Protein AF-A0A949SQG8-F1 (afdb_monomer)

Solvent-accessible surface area (backbone atoms only — not comparable to full-atom values): 12533 Å² total; per-residue (Å²): 134,88,80,90,86,83,88,82,89,82,91,89,87,71,69,73,70,57,54,58,61,52,53,58,49,59,56,51,57,52,53,53,52,54,57,54,63,75,71,65,77,92,76,89,82,81,91,78,84,89,72,90,76,82,74,80,79,77,75,76,78,74,50,74,70,41,59,56,44,47,70,54,50,72,74,41,74,32,55,37,92,72,29,87,81,42,44,68,30,30,36,40,42,34,35,34,40,25,32,56,63,38,38,30,41,47,35,28,31,19,16,64,54,29,28,33,33,37,31,28,45,89,30,24,39,34,41,37,42,19,54,45,93,45,74,37,66,25,68,46,83,44,87,44,75,54,53,83,41,41,38,43,36,39,36,36,82,75,9,40,33,38,34,24,59,62,88,50,81,65,35,69,36,73,35,98,46,49,44,75,57,64,42,80,39,42,30,24,27,26,35,76,94,76,54,60,45,62,94,76,70,44,83,79,79,59,65,73,50,62,39,68,38,41,70,50,59,106

Radius of gyration: 24.8 Å; Cα contacts (8 Å, |Δi|>4): 441; chains: 1; bounding box: 80×65×61 Å

Secondary structure (DSSP, 8-state):
------------SSSHHHHHHHHHHHHHHHHHHHHHHTSS-----------------PPPPPPHHHHHHTT--TT-EE-TTTS---TT--EEEEEEEE---SSEEEEEEE-SSEEEEEEEETTEEEEEEEETTEEEEEEEE---SSS-EEEEEEE-TTSEEEEEETTSPPEEEE-SSS--S---SPEEESS--SS-SS-----S---SEEEEEEEEE-

pLDDT: mean 78.64, std 25.66, range [27.41, 98.81]

Structure (mmCIF, N/CA/C/O backbone):
data_AF-A0A949SQG8-F1
#
_entry.id   AF-A0A949SQG8-F1
#
loop_
_atom_site.group_PDB
_atom_site.id
_atom_site.type_symbol
_atom_site.label_atom_id
_atom_site.label_alt_id
_atom_site.label_comp_id
_atom_site.label_asym_id
_atom_site.label_entity_id
_atom_site.label_seq_id
_atom_site.pdbx_PDB_ins_code
_atom_site.Cartn_x
_atom_site.Cartn_y
_atom_site.Cartn_z
_atom_site.occupancy
_atom_site.B_iso_or_equiv
_atom_site.auth_seq_id
_atom_site.auth_comp_id
_atom_site.auth_asym_id
_atom_site.auth_atom_id
_atom_site.pdbx_PDB_model_num
ATOM 1 N N . MET A 1 1 ? -64.193 25.973 42.710 1.00 41.69 1 MET A N 1
ATOM 2 C CA . MET A 1 1 ? -63.256 24.866 42.419 1.00 41.69 1 MET A CA 1
ATOM 3 C C . MET A 1 1 ? -62.749 25.085 40.995 1.00 41.69 1 MET A C 1
ATOM 5 O O . MET A 1 1 ? -63.539 24.932 40.082 1.00 41.69 1 MET A O 1
ATOM 9 N N . ALA A 1 2 ? -61.627 25.784 40.778 1.00 34.41 2 ALA A N 1
ATOM 10 C CA . ALA A 1 2 ? -60.242 25.328 41.013 1.00 34.41 2 ALA A CA 1
ATOM 11 C C . ALA A 1 2 ? -59.893 24.202 40.006 1.00 34.41 2 ALA A C 1
ATOM 13 O O . ALA A 1 2 ? -60.603 23.210 39.996 1.00 34.41 2 ALA A O 1
ATOM 14 N N . HIS A 1 3 ? -58.898 24.254 39.115 1.00 32.03 3 HIS A N 1
ATOM 15 C CA . HIS A 1 3 ? -57.707 25.092 38.976 1.00 32.03 3 HIS A CA 1
ATOM 16 C C . HIS A 1 3 ? -57.257 25.168 37.501 1.00 32.03 3 HIS A C 1
ATOM 18 O O . HIS A 1 3 ? -57.379 24.206 36.748 1.00 32.03 3 HIS A O 1
ATOM 24 N N . LEU A 1 4 ? -56.671 26.316 37.155 1.00 37.12 4 LEU A N 1
ATOM 25 C CA . LEU A 1 4 ? -55.706 26.544 36.075 1.00 37.12 4 LEU A CA 1
ATOM 26 C C . LEU A 1 4 ? -54.545 25.528 36.127 1.00 37.12 4 LEU A C 1
ATOM 28 O O . LEU A 1 4 ? -53.996 25.313 37.205 1.00 37.12 4 LEU A O 1
ATOM 32 N N . PHE A 1 5 ? -54.077 25.046 34.971 1.00 34.78 5 PHE A N 1
ATOM 33 C CA . PHE A 1 5 ? -52.677 24.645 34.775 1.00 34.78 5 PHE A CA 1
ATOM 34 C C . PHE A 1 5 ? -52.149 25.184 33.440 1.00 34.78 5 PHE A C 1
ATOM 36 O O . PHE A 1 5 ? -52.867 25.277 32.447 1.00 34.78 5 PHE A O 1
ATOM 43 N N . HIS A 1 6 ? -50.888 25.601 33.476 1.00 27.41 6 HIS A N 1
ATOM 44 C CA . HIS A 1 6 ? -50.173 26.451 32.531 1.00 27.41 6 HIS A CA 1
ATOM 45 C C . HIS A 1 6 ? -48.830 25.765 32.174 1.00 27.41 6 HIS A C 1
ATOM 47 O O . HIS A 1 6 ? -48.221 25.187 33.073 1.00 27.41 6 HIS A O 1
ATOM 53 N N . LEU A 1 7 ? -48.374 25.932 30.911 1.00 31.42 7 LEU A N 1
ATOM 54 C CA . LEU A 1 7 ? -47.002 25.768 30.333 1.00 31.42 7 LEU A CA 1
ATOM 55 C C . LEU A 1 7 ? -46.472 24.360 29.949 1.00 31.42 7 LEU A C 1
ATOM 57 O O . LEU A 1 7 ? -46.936 23.373 30.509 1.00 31.42 7 LEU A O 1
ATOM 61 N N . PRO A 1 8 ? -45.387 24.249 29.126 1.00 41.94 8 PRO A N 1
ATOM 62 C CA . PRO A 1 8 ? -44.957 25.074 27.971 1.00 41.94 8 PRO A CA 1
ATOM 63 C C . PRO A 1 8 ? -44.443 24.280 26.726 1.00 41.94 8 PRO A C 1
ATOM 65 O O . PRO A 1 8 ? -44.018 23.138 26.820 1.00 41.94 8 PRO A O 1
ATOM 68 N N . GLY A 1 9 ? -44.417 24.969 25.573 1.00 30.36 9 GLY A N 1
ATOM 69 C CA . GLY A 1 9 ? -43.372 25.021 24.523 1.00 30.36 9 GLY A CA 1
ATOM 70 C C . GLY A 1 9 ? -42.564 23.793 24.051 1.00 30.36 9 GLY A C 1
ATOM 71 O O . GLY A 1 9 ? -41.870 23.141 24.817 1.00 30.36 9 GLY A O 1
ATOM 72 N N . SER A 1 10 ? -42.430 23.654 22.724 1.00 36.28 10 SER A N 1
ATOM 73 C CA . SER A 1 10 ? -41.097 23.625 22.084 1.00 36.28 10 SER A CA 1
ATOM 74 C C . SER A 1 10 ? -41.156 23.862 20.566 1.00 36.28 10 SER A C 1
ATOM 76 O O . SER A 1 10 ? -41.758 23.117 19.799 1.00 36.28 10 SER A O 1
ATOM 78 N N . CYS A 1 11 ? -40.487 24.943 20.154 1.00 37.97 11 CYS A N 1
ATOM 79 C CA . CYS A 1 11 ? -39.965 25.192 18.813 1.00 37.97 11 CYS A CA 1
ATOM 80 C C . CYS A 1 11 ? -38.985 24.089 18.408 1.00 37.97 11 CYS A C 1
ATOM 82 O O . CYS A 1 11 ? -38.048 23.884 19.162 1.00 37.97 11 CYS A O 1
ATOM 84 N N . PHE A 1 12 ? -39.078 23.510 17.208 1.00 35.47 12 PHE A N 1
ATOM 85 C CA . PHE A 1 12 ? -37.909 22.976 16.482 1.00 35.47 12 PHE A CA 1
ATOM 86 C C . PHE A 1 12 ? -38.269 22.741 15.003 1.00 35.47 12 PHE A C 1
ATOM 88 O O . PHE A 1 12 ? -38.523 21.619 14.585 1.00 35.47 12 PHE A O 1
ATOM 95 N N . ALA A 1 13 ? -38.324 23.800 14.187 1.00 39.12 13 ALA A N 1
ATOM 96 C CA . ALA A 1 13 ? -38.477 23.628 12.731 1.00 39.12 13 ALA A CA 1
ATOM 97 C C . ALA A 1 13 ? -37.781 24.682 11.849 1.00 39.12 13 ALA A C 1
ATOM 99 O O . ALA A 1 13 ? -37.944 24.657 10.635 1.00 39.12 13 ALA A O 1
ATOM 100 N N . THR A 1 14 ? -36.970 25.595 12.396 1.00 36.22 14 THR A N 1
ATOM 101 C CA . THR A 1 14 ? -36.401 26.703 11.592 1.00 36.22 14 THR A CA 1
ATOM 102 C C . THR A 1 14 ? -34.880 26.859 11.641 1.00 36.22 14 THR A C 1
ATOM 104 O O . THR A 1 14 ? -34.351 27.747 10.974 1.00 36.22 14 THR A O 1
ATOM 107 N N . SER A 1 15 ? -34.135 25.985 12.332 1.00 40.69 15 SER A N 1
ATOM 108 C CA . SER A 1 15 ? -32.669 26.140 12.434 1.00 40.69 15 SER A CA 1
ATOM 109 C C . SER A 1 15 ? -31.876 25.515 11.270 1.00 40.69 15 SER A C 1
ATOM 111 O O . SER A 1 15 ? -30.833 26.038 10.884 1.00 40.69 15 SER A O 1
ATOM 113 N N . MET A 1 16 ? -32.368 24.450 10.623 1.00 36.62 16 MET A N 1
ATOM 114 C CA . MET A 1 16 ? -31.551 23.734 9.623 1.00 36.62 16 MET A CA 1
ATOM 115 C C . MET A 1 16 ? -31.511 24.378 8.227 1.00 36.62 16 MET A C 1
ATOM 117 O O . MET A 1 16 ? -30.515 24.214 7.530 1.00 36.62 16 MET A O 1
ATOM 121 N N . CYS A 1 17 ? -32.506 25.179 7.821 1.00 32.91 17 CYS A N 1
ATOM 122 C CA . CYS A 1 17 ? -32.462 25.845 6.506 1.00 32.91 17 CYS A CA 1
ATOM 123 C C . CYS A 1 17 ? -31.553 27.089 6.463 1.00 32.91 17 CYS A C 1
ATOM 125 O O . CYS A 1 17 ? -31.043 27.431 5.399 1.00 32.91 17 CYS A O 1
ATOM 127 N N . LYS A 1 18 ? -31.284 27.756 7.597 1.00 38.34 18 LYS A N 1
ATOM 128 C CA . LYS A 1 18 ? -30.372 28.918 7.620 1.00 38.34 18 LYS A CA 1
ATOM 129 C C . LYS A 1 18 ? -28.890 28.527 7.595 1.00 38.34 18 LYS A C 1
ATOM 131 O O . LYS A 1 18 ? -28.086 29.286 7.062 1.00 38.34 18 LYS A O 1
ATOM 136 N N . ALA A 1 19 ? -28.526 27.353 8.116 1.00 34.16 19 ALA A N 1
ATOM 137 C CA . ALA A 1 19 ? -27.132 26.905 8.161 1.00 34.16 19 ALA A CA 1
ATOM 138 C C . ALA A 1 19 ? -26.583 26.514 6.777 1.00 34.16 19 ALA A C 1
ATOM 140 O O . ALA A 1 19 ? -25.438 26.835 6.463 1.00 34.16 19 ALA A O 1
ATOM 141 N N . VAL A 1 20 ? -27.406 25.893 5.924 1.00 37.62 20 VAL A N 1
ATOM 142 C CA . VAL A 1 20 ? -26.989 25.505 4.563 1.00 37.62 20 VAL A CA 1
ATOM 143 C C . VAL A 1 20 ? -26.773 26.747 3.688 1.00 37.62 20 VAL A C 1
ATOM 145 O O . VAL A 1 20 ? -25.730 26.875 3.053 1.00 37.62 20 VAL A O 1
ATOM 148 N N . ALA A 1 21 ? -27.672 27.736 3.763 1.00 37.75 21 ALA A N 1
ATOM 149 C CA . ALA A 1 21 ? -27.543 28.981 2.999 1.00 37.75 21 ALA A CA 1
ATOM 150 C C . ALA A 1 21 ? -26.383 29.889 3.472 1.00 37.75 21 ALA A C 1
ATOM 152 O O . ALA A 1 21 ? -25.824 30.644 2.676 1.00 37.75 21 ALA A O 1
ATOM 153 N N . ALA A 1 22 ? -25.999 29.828 4.753 1.00 36.53 22 ALA A N 1
ATOM 154 C CA . ALA A 1 22 ? -24.845 30.568 5.276 1.00 36.53 22 ALA A CA 1
ATOM 155 C C . ALA A 1 22 ? -23.501 29.914 4.899 1.00 36.53 22 ALA A C 1
ATOM 157 O O . ALA A 1 22 ? -22.500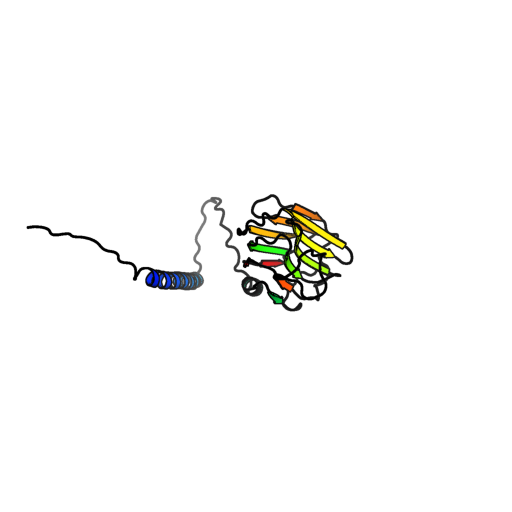 30.612 4.731 1.00 3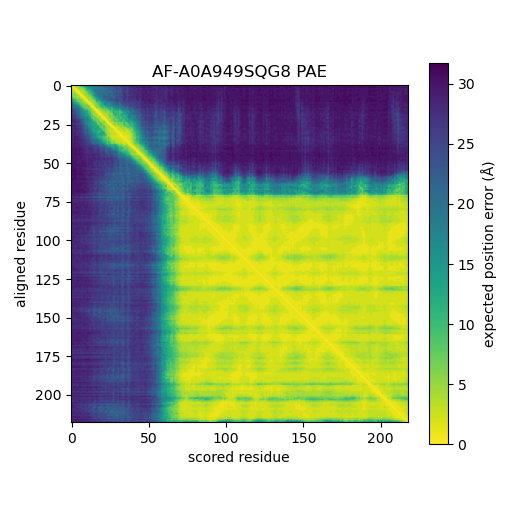6.53 22 ALA A O 1
ATOM 158 N N . CYS A 1 23 ? -23.478 28.588 4.732 1.00 32.28 23 CYS A N 1
ATOM 159 C CA . CYS A 1 23 ? -22.286 27.854 4.315 1.00 32.28 23 CYS A CA 1
ATOM 160 C C . CYS A 1 23 ? -21.939 28.126 2.840 1.00 32.28 23 CYS A C 1
ATOM 162 O O . CYS A 1 23 ? -20.770 28.321 2.516 1.00 32.28 23 CYS A O 1
ATOM 164 N N . GLU A 1 24 ? -22.948 28.255 1.975 1.00 39.72 24 GLU A N 1
ATOM 165 C CA . GLU A 1 24 ? -22.749 28.504 0.540 1.00 39.72 24 GLU A CA 1
ATOM 166 C C . GLU A 1 24 ? -22.284 29.944 0.237 1.00 39.72 24 GLU A C 1
ATOM 168 O O . GLU A 1 24 ? -21.444 30.158 -0.636 1.00 39.72 24 GLU A O 1
ATOM 173 N N . LYS A 1 25 ? -22.730 30.942 1.020 1.00 38.53 25 LYS A N 1
ATOM 174 C CA . LYS A 1 25 ? -22.255 32.336 0.885 1.00 38.53 25 LYS A CA 1
ATOM 175 C C . LYS A 1 25 ? -20.810 32.535 1.363 1.00 38.53 25 LYS A C 1
ATOM 177 O O . LYS A 1 25 ? -20.047 33.245 0.719 1.00 38.53 25 LYS A O 1
ATOM 182 N N . SER A 1 26 ? -20.413 31.841 2.432 1.00 38.41 26 SER A N 1
ATOM 183 C CA . SER A 1 26 ? -19.043 31.868 2.978 1.00 38.41 26 SER A CA 1
ATOM 184 C C . SER A 1 26 ? -17.987 31.352 1.992 1.00 38.41 26 SER A C 1
ATOM 186 O O . SER A 1 26 ? -16.841 31.802 2.011 1.00 38.41 26 SER A O 1
ATOM 188 N N . GLU A 1 27 ? -18.354 30.416 1.115 1.00 49.38 27 GLU A N 1
ATOM 189 C CA . GLU A 1 27 ? -17.452 29.893 0.085 1.00 49.38 27 GLU A CA 1
ATOM 190 C C . GLU A 1 27 ? -17.294 30.873 -1.088 1.00 49.38 27 GLU A C 1
ATOM 192 O O . GLU A 1 27 ? -16.189 31.030 -1.605 1.00 49.38 27 GLU A O 1
ATOM 197 N N . MET A 1 28 ? -18.352 31.599 -1.465 1.00 40.12 28 MET A N 1
ATOM 198 C CA . MET A 1 28 ? -18.323 32.515 -2.612 1.00 40.12 28 MET A CA 1
ATOM 199 C C . MET A 1 28 ? -17.633 33.854 -2.294 1.00 40.12 28 MET A C 1
ATOM 201 O O . MET A 1 28 ? -16.859 34.344 -3.119 1.00 40.12 28 MET A O 1
ATOM 205 N N . ASP A 1 29 ? -17.774 34.367 -1.065 1.00 45.53 29 ASP A N 1
ATOM 206 C CA . ASP A 1 29 ? -17.059 35.569 -0.599 1.00 45.53 29 ASP A CA 1
ATOM 207 C C . ASP A 1 29 ? -15.529 35.363 -0.574 1.00 45.53 29 ASP A C 1
ATOM 209 O O . ASP A 1 29 ? -14.755 36.290 -0.822 1.00 45.53 29 ASP A O 1
ATOM 213 N N . LYS A 1 30 ? -15.058 34.127 -0.338 1.00 49.31 30 LYS A N 1
ATOM 214 C CA . LYS A 1 30 ? -13.621 33.788 -0.379 1.00 49.31 30 LYS A CA 1
ATOM 215 C C . LYS A 1 30 ? -13.070 33.757 -1.803 1.00 49.31 30 LYS A C 1
ATOM 217 O O . LYS A 1 30 ? -11.914 34.123 -2.014 1.00 49.31 30 LYS A O 1
ATOM 222 N N . VAL A 1 31 ? -13.879 33.331 -2.774 1.00 47.53 31 VAL A N 1
ATOM 223 C CA . VAL A 1 31 ? -13.486 33.306 -4.190 1.00 47.53 31 VAL A CA 1
ATOM 224 C C . VAL A 1 31 ? -13.442 34.727 -4.755 1.00 47.53 31 VAL A C 1
ATOM 226 O O . VAL A 1 31 ? -12.499 35.062 -5.472 1.00 47.53 31 VAL A O 1
ATOM 229 N N . GLU A 1 32 ? -14.385 35.595 -4.376 1.00 45.06 32 GLU A N 1
ATOM 230 C CA . GLU A 1 32 ? -14.387 37.002 -4.796 1.00 45.06 32 GLU A CA 1
ATOM 231 C C . GLU A 1 32 ? -13.255 37.808 -4.128 1.00 45.06 32 GLU A C 1
ATOM 233 O O . GLU A 1 32 ? -12.583 38.604 -4.790 1.00 45.06 32 GLU A O 1
ATOM 238 N N . ALA A 1 33 ? -12.945 37.531 -2.853 1.00 44.94 33 ALA A N 1
ATOM 239 C CA . ALA A 1 33 ? -11.784 38.102 -2.164 1.00 44.94 33 ALA A CA 1
ATOM 240 C C . ALA A 1 33 ? -10.450 37.686 -2.814 1.00 44.94 33 ALA A C 1
ATOM 242 O O . ALA A 1 33 ? -9.543 38.509 -2.948 1.00 44.94 33 ALA A O 1
ATOM 243 N N . PHE A 1 34 ? -10.342 36.437 -3.279 1.00 42.50 34 PHE A N 1
ATOM 244 C CA . PHE A 1 34 ? -9.172 35.954 -4.018 1.00 42.50 34 PHE A CA 1
ATOM 245 C C . PHE A 1 34 ? -9.052 36.613 -5.402 1.00 42.50 34 PHE A C 1
ATOM 247 O O . PHE A 1 34 ? -7.952 36.975 -5.818 1.00 42.50 34 PHE A O 1
ATOM 254 N N . HIS A 1 35 ? -10.174 36.846 -6.091 1.00 44.91 35 HIS A N 1
ATOM 255 C CA . HIS A 1 35 ? -10.185 37.541 -7.383 1.00 44.91 35 HIS A CA 1
ATOM 256 C C . HIS A 1 35 ? -9.810 39.027 -7.251 1.00 44.91 35 HIS A C 1
ATOM 258 O O . HIS A 1 35 ? -9.058 39.546 -8.075 1.00 44.91 35 HIS A O 1
ATOM 264 N N . ARG A 1 36 ? -10.263 39.710 -6.186 1.00 48.75 36 ARG A N 1
ATOM 265 C CA . ARG A 1 36 ? -9.874 41.103 -5.893 1.00 48.75 36 ARG A CA 1
ATOM 266 C C . ARG A 1 36 ? -8.404 41.248 -5.502 1.00 48.75 36 ARG A C 1
ATOM 268 O O . ARG A 1 36 ? -7.777 42.228 -5.892 1.00 48.75 36 ARG A O 1
ATOM 275 N N . ALA A 1 37 ? -7.840 40.279 -4.781 1.00 46.59 37 ALA A N 1
ATOM 276 C CA . ALA A 1 37 ? -6.434 40.311 -4.373 1.00 46.59 37 ALA A CA 1
ATOM 277 C C . ALA A 1 37 ? -5.449 40.182 -5.554 1.00 46.59 37 ALA A C 1
ATOM 279 O O . ALA A 1 37 ? -4.316 40.641 -5.450 1.00 46.59 37 ALA A O 1
ATOM 280 N N . MET A 1 38 ? -5.876 39.609 -6.686 1.00 46.91 38 MET A N 1
ATOM 281 C CA . MET A 1 38 ? -5.039 39.438 -7.883 1.00 46.91 38 MET A CA 1
ATOM 282 C C . MET A 1 38 ? -4.971 40.678 -8.793 1.00 46.91 38 MET A C 1
ATOM 284 O O . MET A 1 38 ? -4.154 40.707 -9.710 1.00 46.91 38 MET A O 1
ATOM 288 N N . LEU A 1 39 ? -5.802 41.701 -8.554 1.00 47.81 39 LEU A N 1
ATOM 289 C CA . LEU A 1 39 ? -5.876 42.914 -9.386 1.00 47.81 39 LEU A CA 1
ATOM 290 C C . LEU A 1 39 ? -5.322 44.176 -8.693 1.00 47.81 39 LEU A C 1
ATOM 292 O O . LEU A 1 39 ? -5.290 45.247 -9.298 1.00 47.81 39 LEU A O 1
ATOM 296 N N . GLY A 1 40 ? -4.866 44.072 -7.441 1.00 35.88 40 GLY A N 1
ATOM 297 C CA . GLY A 1 40 ? -4.260 45.178 -6.695 1.00 35.88 40 GLY A CA 1
ATOM 298 C C . GLY A 1 40 ? -2.768 45.306 -6.992 1.00 35.88 40 GLY A C 1
ATOM 299 O O . GLY A 1 40 ? -1.970 44.503 -6.519 1.00 35.88 40 GLY A O 1
ATOM 300 N N . GLY A 1 41 ? -2.411 46.306 -7.797 1.00 35.50 41 GLY A N 1
ATOM 301 C CA . GLY A 1 41 ? -1.057 46.562 -8.274 1.00 35.50 41 GLY A CA 1
ATOM 302 C C . GLY A 1 41 ? 0.003 46.749 -7.186 1.00 35.50 41 GLY A C 1
ATOM 303 O O . GLY A 1 41 ? -0.246 47.238 -6.085 1.00 35.50 41 GLY A O 1
ATOM 304 N N . CYS A 1 42 ? 1.223 46.370 -7.559 1.00 39.50 42 CYS A N 1
ATOM 305 C CA . CYS A 1 42 ? 2.450 46.599 -6.818 1.00 39.50 42 CYS A CA 1
ATOM 306 C C . CYS A 1 42 ? 2.662 48.089 -6.516 1.00 39.50 42 CYS A C 1
ATOM 308 O O . CYS A 1 42 ? 2.760 48.906 -7.430 1.00 39.50 42 CYS A O 1
ATOM 310 N N . SER A 1 43 ? 2.884 48.416 -5.248 1.00 32.78 43 SER A N 1
ATOM 311 C CA . SER A 1 43 ? 3.613 49.621 -4.856 1.00 32.78 43 SER A CA 1
ATOM 312 C C . SER A 1 43 ? 4.459 49.315 -3.621 1.00 32.78 43 SER A C 1
ATOM 314 O O . SER A 1 43 ? 3.933 49.143 -2.522 1.00 32.78 43 SER A O 1
ATOM 316 N N . SER A 1 44 ? 5.775 49.214 -3.820 1.00 40.47 44 SER A N 1
ATOM 317 C CA . SER A 1 44 ? 6.778 49.192 -2.747 1.00 40.47 44 SER A CA 1
ATOM 318 C C . SER A 1 44 ? 6.757 50.514 -1.967 1.00 40.47 44 SER A C 1
ATOM 320 O O . SER A 1 44 ? 6.503 51.560 -2.567 1.00 40.47 44 SER A O 1
ATOM 322 N N . PRO A 1 45 ? 7.111 50.507 -0.668 1.00 39.38 45 PRO A N 1
ATOM 323 C CA . PRO A 1 45 ? 8.413 51.093 -0.331 1.00 39.38 45 PRO A CA 1
ATOM 324 C C . PRO A 1 45 ? 9.186 50.421 0.828 1.00 39.38 45 PRO A C 1
ATOM 326 O O . PRO A 1 45 ? 8.632 49.773 1.707 1.00 39.38 45 PRO A O 1
ATOM 329 N N . ALA A 1 46 ? 10.505 50.639 0.764 1.00 34.19 46 ALA A N 1
ATOM 330 C CA . ALA A 1 46 ? 11.511 50.834 1.817 1.00 34.19 46 ALA A CA 1
ATOM 331 C C . ALA A 1 46 ? 11.527 49.986 3.115 1.00 34.19 46 ALA A C 1
ATOM 333 O O . ALA A 1 46 ? 10.734 50.163 4.029 1.00 34.19 46 ALA A O 1
ATOM 334 N N . SER A 1 47 ? 12.609 49.200 3.218 1.00 44.84 47 SER A N 1
ATOM 335 C CA . SER A 1 47 ? 13.577 49.129 4.332 1.00 44.84 47 SER A CA 1
AT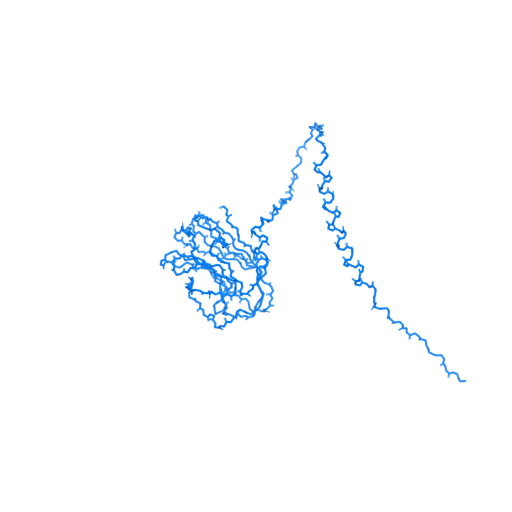OM 336 C C . SER A 1 47 ? 13.057 49.220 5.778 1.00 44.84 47 SER A C 1
ATOM 338 O O . SER A 1 47 ? 12.900 50.307 6.328 1.00 44.84 47 SER A O 1
ATOM 340 N N . GLY A 1 48 ? 12.960 48.064 6.445 1.00 34.78 48 GLY A N 1
ATOM 341 C CA . GLY A 1 48 ? 12.791 47.951 7.896 1.00 34.78 48 GLY A CA 1
ATOM 342 C C . GLY A 1 48 ? 13.087 46.535 8.409 1.00 34.78 48 GLY A C 1
ATOM 343 O O . GLY A 1 48 ? 12.620 45.552 7.848 1.00 34.78 48 GLY A O 1
ATOM 344 N N . THR A 1 49 ? 13.911 46.469 9.451 1.00 40.94 49 THR A N 1
ATOM 345 C CA . THR A 1 49 ? 14.483 45.342 10.212 1.00 40.94 49 THR A CA 1
ATOM 346 C C . THR A 1 49 ? 13.742 43.988 10.194 1.00 40.94 49 THR A C 1
ATOM 348 O O . THR A 1 49 ? 12.574 43.870 10.552 1.00 40.94 49 THR A O 1
ATOM 351 N N . ILE A 1 50 ? 14.494 42.930 9.861 1.00 37.59 50 ILE A N 1
ATOM 352 C CA . ILE A 1 50 ? 14.079 41.520 9.763 1.00 37.59 50 ILE A CA 1
ATOM 353 C C . ILE A 1 50 ? 13.694 40.883 11.114 1.00 37.59 50 ILE A C 1
ATOM 355 O O . ILE A 1 50 ? 14.523 40.315 11.821 1.00 37.59 50 ILE A O 1
ATOM 359 N N . GLY A 1 51 ? 12.399 40.889 11.433 1.00 40.06 51 GLY A N 1
ATOM 360 C CA . GLY A 1 51 ? 11.784 39.918 12.342 1.00 40.06 51 GLY A CA 1
ATOM 361 C C . GLY A 1 51 ? 11.471 38.614 11.598 1.00 40.06 51 GLY A C 1
ATOM 362 O O . GLY A 1 51 ? 10.829 38.624 10.549 1.00 40.06 51 GLY A O 1
ATOM 363 N N . ARG A 1 52 ? 11.935 37.472 12.116 1.00 48.31 52 ARG A N 1
ATOM 364 C CA . ARG A 1 52 ? 11.727 36.136 11.530 1.00 48.31 52 ARG A CA 1
ATOM 365 C C . ARG A 1 52 ? 10.266 35.689 11.695 1.00 48.31 52 ARG A C 1
ATOM 367 O O . ARG A 1 52 ? 9.951 34.920 12.598 1.00 48.31 52 ARG A O 1
ATOM 374 N N . MET A 1 53 ? 9.378 36.138 10.809 1.00 38.16 53 MET A N 1
ATOM 375 C CA . MET A 1 53 ? 8.025 35.590 10.683 1.00 38.16 53 MET A CA 1
ATOM 376 C C . MET A 1 53 ? 8.109 34.224 9.984 1.00 38.16 53 MET A C 1
ATOM 378 O O . MET A 1 53 ? 8.495 34.129 8.818 1.00 38.16 53 MET A O 1
ATOM 382 N N . THR A 1 54 ? 7.771 33.140 10.684 1.00 48.19 54 THR A N 1
ATOM 383 C CA . THR A 1 54 ? 7.579 31.837 10.035 1.00 48.19 54 THR A CA 1
ATOM 384 C C . THR A 1 54 ? 6.245 31.861 9.300 1.00 48.19 54 THR A C 1
ATOM 386 O O . THR A 1 54 ? 5.178 31.787 9.900 1.00 48.19 54 THR A O 1
ATOM 389 N N . VAL A 1 55 ? 6.302 32.011 7.978 1.00 44.53 55 VAL A N 1
ATOM 390 C CA . VAL A 1 55 ? 5.112 31.956 7.125 1.00 44.53 55 VAL A CA 1
ATOM 391 C C . VAL A 1 55 ? 4.541 30.531 7.194 1.00 44.53 55 VAL A C 1
ATOM 393 O O . VAL A 1 55 ? 5.272 29.581 6.878 1.00 44.53 55 VAL A O 1
ATOM 396 N N . PRO A 1 56 ? 3.272 30.321 7.592 1.00 41.69 56 PRO A N 1
ATOM 397 C CA . PRO A 1 56 ? 2.647 29.015 7.457 1.00 41.69 56 PRO A CA 1
ATOM 398 C C . PRO A 1 56 ? 2.592 28.684 5.964 1.00 41.69 56 PRO A C 1
ATOM 400 O O . PRO A 1 56 ? 2.009 29.417 5.166 1.00 41.69 56 PRO A O 1
ATOM 403 N N . ARG A 1 57 ? 3.258 27.596 5.562 1.00 43.47 57 ARG A N 1
ATOM 404 C CA . ARG A 1 57 ? 3.238 27.133 4.171 1.00 43.47 57 ARG A CA 1
ATOM 405 C C . ARG A 1 57 ? 1.802 26.769 3.800 1.00 43.47 57 ARG A C 1
ATOM 407 O O . ARG A 1 57 ? 1.330 25.699 4.183 1.00 43.47 57 ARG A O 1
ATOM 414 N N . CYS A 1 58 ? 1.135 27.631 3.031 1.00 32.56 58 CYS A N 1
ATOM 415 C CA . CYS A 1 58 ? -0.054 27.241 2.284 1.00 32.56 58 CYS A CA 1
ATOM 416 C C . CYS A 1 58 ? 0.322 26.036 1.419 1.00 32.56 58 CYS A C 1
ATOM 418 O O . CYS A 1 58 ? 1.233 26.108 0.590 1.00 32.56 58 CYS A O 1
ATOM 420 N N . ARG A 1 59 ? -0.335 24.898 1.659 1.00 48.31 59 ARG A N 1
ATOM 421 C CA . ARG A 1 59 ? -0.170 23.723 0.807 1.00 48.31 59 ARG A CA 1
ATOM 422 C C . ARG A 1 59 ? -0.731 24.091 -0.576 1.00 48.31 59 ARG A C 1
ATOM 424 O O . ARG A 1 59 ? -1.852 24.598 -0.623 1.00 48.31 59 ARG A O 1
ATOM 431 N N . PRO A 1 60 ? 0.010 23.864 -1.676 1.00 45.50 60 PRO A N 1
ATOM 432 C CA . PRO A 1 60 ? -0.537 24.079 -3.008 1.00 45.50 60 PRO A CA 1
ATOM 433 C C . PRO A 1 60 ? -1.808 23.232 -3.188 1.00 45.50 60 PRO A C 1
ATOM 435 O O . PRO A 1 60 ? -1.877 22.125 -2.636 1.00 45.50 60 PRO A O 1
ATOM 438 N N . PRO A 1 61 ? -2.821 23.744 -3.907 1.00 48.12 61 PRO A N 1
ATOM 439 C CA . PRO A 1 61 ? -4.056 23.009 -4.136 1.00 48.12 61 PRO A CA 1
ATOM 440 C C . PRO A 1 61 ? -3.747 21.669 -4.822 1.00 48.12 61 PRO A C 1
ATOM 442 O O . PRO A 1 61 ? -2.839 21.610 -5.658 1.00 48.12 61 PRO A O 1
ATOM 445 N N . PRO A 1 62 ? -4.463 20.586 -4.466 1.00 53.59 62 PRO A N 1
ATOM 446 C CA . PRO A 1 62 ? -4.253 19.289 -5.091 1.00 53.59 62 PRO A CA 1
ATOM 447 C C . PRO A 1 62 ? -4.472 19.406 -6.599 1.00 53.59 62 PRO A C 1
ATOM 449 O O . PRO A 1 62 ? -5.419 20.044 -7.063 1.00 53.59 62 PRO A O 1
ATOM 452 N N . SER A 1 63 ? -3.593 18.781 -7.374 1.00 55.00 63 SER A N 1
ATOM 453 C CA . SER A 1 63 ? -3.735 18.710 -8.826 1.00 55.00 63 SER A CA 1
ATOM 454 C C . SER A 1 63 ? -5.065 18.043 -9.204 1.00 55.00 63 SER A C 1
ATOM 456 O O . SER A 1 63 ? -5.577 17.190 -8.480 1.00 55.00 63 SER A O 1
ATOM 458 N N . ILE A 1 64 ? -5.623 18.361 -10.378 1.00 53.12 64 ILE A N 1
ATOM 459 C CA . ILE A 1 64 ? -6.896 17.781 -10.862 1.00 53.12 64 ILE A CA 1
ATOM 460 C C . ILE A 1 64 ? -6.895 16.240 -10.820 1.00 53.12 64 ILE A C 1
ATOM 462 O O . ILE A 1 64 ? -7.917 15.613 -10.543 1.00 53.12 64 ILE A O 1
ATOM 466 N N . ARG A 1 65 ? -5.734 15.608 -11.042 1.00 58.12 65 ARG A N 1
ATOM 467 C CA . ARG A 1 65 ? -5.575 14.148 -10.951 1.00 58.12 65 ARG A CA 1
ATOM 468 C C . ARG A 1 65 ? -5.680 13.636 -9.513 1.00 58.12 65 ARG A C 1
ATOM 470 O O . ARG A 1 65 ? -6.283 12.589 -9.297 1.00 58.12 65 ARG A O 1
ATOM 477 N N . GLU A 1 66 ? -5.133 14.362 -8.543 1.00 60.19 66 GLU A N 1
ATOM 478 C CA . GLU A 1 66 ? -5.279 14.054 -7.115 1.00 60.19 66 GLU A CA 1
ATOM 479 C C . GLU A 1 66 ? -6.721 14.291 -6.649 1.00 60.19 66 GLU A C 1
ATOM 481 O O . GLU A 1 66 ? -7.290 13.436 -5.976 1.00 60.19 66 GLU A O 1
ATOM 486 N N . ALA A 1 67 ? -7.357 15.376 -7.101 1.00 51.22 67 ALA A N 1
ATOM 487 C CA . ALA A 1 67 ? -8.758 15.682 -6.807 1.00 51.22 67 ALA A CA 1
ATOM 488 C C . ALA A 1 67 ? -9.753 14.676 -7.424 1.00 51.22 67 ALA A C 1
ATOM 490 O O . ALA A 1 67 ? -10.849 14.475 -6.903 1.00 51.22 67 ALA A O 1
ATOM 491 N N . ARG A 1 68 ? -9.398 14.012 -8.533 1.00 60.22 68 ARG A N 1
ATOM 492 C CA . ARG A 1 68 ? -10.194 12.894 -9.072 1.00 60.22 68 ARG A CA 1
ATOM 493 C C . ARG A 1 68 ? -10.062 11.641 -8.205 1.00 60.22 68 ARG A C 1
ATOM 495 O O . ARG A 1 68 ? -11.030 10.905 -8.057 1.00 60.22 68 ARG A O 1
ATOM 502 N N . ARG A 1 69 ? -8.882 11.398 -7.625 1.00 64.56 69 ARG A N 1
ATOM 503 C CA . ARG A 1 69 ? -8.619 10.226 -6.770 1.00 64.56 69 ARG A CA 1
ATOM 504 C C . ARG A 1 69 ? -9.285 10.328 -5.404 1.00 64.56 69 ARG A C 1
ATOM 506 O O . ARG A 1 69 ? -9.668 9.305 -4.853 1.00 64.56 69 ARG A O 1
ATOM 513 N N . SER A 1 70 ? -9.506 11.539 -4.897 1.00 62.41 70 SER A N 1
ATOM 514 C CA . SER A 1 70 ? -10.248 11.742 -3.650 1.00 62.41 70 SER A CA 1
ATOM 515 C C . SER A 1 70 ? -11.741 11.392 -3.745 1.00 62.41 70 SER A C 1
ATOM 517 O O . SER A 1 70 ? -12.408 11.397 -2.716 1.00 62.41 70 SER A O 1
ATOM 519 N N . LYS A 1 71 ? -12.261 11.076 -4.942 1.00 77.00 71 LYS A N 1
ATOM 520 C CA . LYS A 1 71 ? -13.650 10.641 -5.185 1.00 77.00 71 LYS A CA 1
ATOM 521 C C . LYS A 1 71 ? -13.805 9.128 -5.415 1.00 77.00 71 LYS A C 1
ATOM 523 O O . LYS A 1 71 ? -14.871 8.708 -5.850 1.00 77.00 71 LYS A O 1
ATOM 528 N N . LEU A 1 72 ? -12.751 8.335 -5.210 1.00 86.19 72 LEU A N 1
ATOM 529 C CA . LEU A 1 72 ? -12.812 6.883 -5.398 1.00 86.19 72 LEU A CA 1
ATOM 530 C C . LEU A 1 72 ? -13.500 6.202 -4.212 1.00 86.19 72 LEU A C 1
ATOM 532 O O . LEU A 1 72 ? -13.243 6.558 -3.062 1.00 86.19 72 LEU A O 1
ATOM 536 N N . HIS A 1 73 ? -14.315 5.195 -4.507 1.00 89.25 73 HIS A N 1
ATOM 537 C CA . HIS A 1 73 ? -15.019 4.358 -3.541 1.00 89.25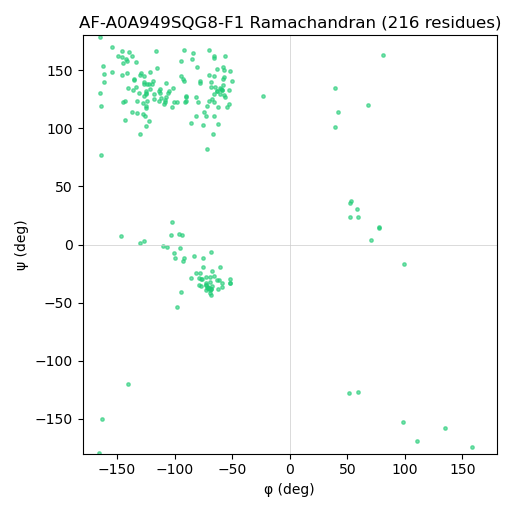 73 HIS A CA 1
ATOM 538 C C . HIS A 1 73 ? -14.525 2.907 -3.617 1.00 89.25 73 HIS A C 1
ATOM 540 O O . HIS A 1 73 ? -14.076 2.457 -4.676 1.00 89.25 73 HIS A O 1
ATOM 546 N N . PRO A 1 74 ? -14.583 2.137 -2.518 1.00 92.62 74 PRO A N 1
ATOM 547 C CA . PRO A 1 74 ? -14.276 0.713 -2.571 1.00 92.62 74 PRO A CA 1
ATOM 548 C C . PRO A 1 74 ? -15.087 -0.011 -3.656 1.00 92.62 74 PRO A C 1
ATOM 550 O O . PRO A 1 74 ? -16.296 0.170 -3.764 1.00 92.62 74 PRO A O 1
ATOM 553 N N . GLY A 1 75 ? -14.406 -0.829 -4.456 1.00 92.44 75 GLY A N 1
ATOM 554 C CA . GLY A 1 75 ? -14.934 -1.446 -5.675 1.00 92.44 75 GLY A CA 1
ATOM 555 C C . GLY A 1 75 ? -14.518 -0.730 -6.964 1.00 92.44 75 GLY A C 1
ATOM 556 O O . GLY A 1 75 ? -14.576 -1.341 -8.028 1.00 92.44 75 GLY A O 1
ATOM 557 N N . ASP A 1 76 ? -14.037 0.514 -6.888 1.00 94.44 76 ASP A N 1
ATOM 558 C CA . ASP A 1 76 ? -13.599 1.255 -8.070 1.00 94.44 76 ASP A CA 1
ATOM 559 C C . ASP A 1 76 ? -12.311 0.688 -8.676 1.00 94.44 76 ASP A C 1
ATOM 561 O O . ASP A 1 76 ? -11.382 0.258 -7.980 1.00 94.44 76 ASP A O 1
ATOM 565 N N . ILE A 1 77 ? -12.248 0.772 -10.006 1.00 95.38 77 ILE A N 1
ATOM 566 C CA . ILE A 1 77 ? -11.102 0.393 -10.828 1.00 95.38 77 ILE A CA 1
ATOM 567 C C . ILE A 1 77 ? -10.708 1.596 -11.683 1.00 95.38 77 ILE A C 1
ATOM 569 O O . ILE A 1 77 ? -11.535 2.213 -12.358 1.00 95.38 77 ILE A O 1
ATOM 573 N N . LEU A 1 78 ? -9.420 1.915 -11.696 1.00 94.94 78 LEU A N 1
ATOM 574 C CA . LEU A 1 78 ? -8.820 2.815 -12.668 1.00 94.94 78 LEU A CA 1
ATOM 575 C C . LEU A 1 78 ? -7.941 2.003 -13.610 1.00 94.94 78 LEU A C 1
ATOM 577 O O . LEU A 1 78 ? -6.965 1.397 -13.172 1.00 94.94 78 LEU A O 1
ATOM 581 N N . ALA A 1 79 ? -8.258 2.052 -14.904 1.00 95.00 79 ALA A N 1
ATOM 582 C CA . ALA A 1 79 ? -7.422 1.459 -15.941 1.00 95.00 79 ALA A CA 1
ATOM 583 C C . ALA A 1 79 ? -5.964 1.938 -15.824 1.00 95.00 79 ALA A C 1
ATOM 585 O O . ALA A 1 79 ? -5.708 3.070 -15.399 1.00 95.00 79 ALA A O 1
ATOM 586 N N . ALA A 1 80 ? -5.009 1.091 -16.213 1.00 92.88 80 ALA A N 1
ATOM 587 C CA . ALA A 1 80 ? -3.573 1.350 -16.052 1.00 92.88 80 ALA A CA 1
ATOM 588 C C . ALA A 1 80 ? -3.094 2.717 -16.600 1.00 92.88 80 ALA A C 1
ATOM 590 O O . ALA A 1 80 ? -2.214 3.351 -16.016 1.00 92.88 80 ALA A O 1
ATOM 591 N N . ASP A 1 81 ? -3.698 3.222 -17.679 1.00 91.94 81 ASP A N 1
ATOM 592 C CA . ASP A 1 81 ? -3.383 4.530 -18.274 1.00 91.94 81 ASP A CA 1
ATOM 593 C C . ASP A 1 81 ? -3.948 5.724 -17.474 1.00 91.94 81 ASP A C 1
ATOM 595 O O . ASP A 1 81 ? -3.483 6.858 -17.614 1.00 91.94 81 ASP A O 1
ATOM 599 N N . LYS A 1 82 ? -4.949 5.488 -16.617 1.00 93.56 82 LYS A N 1
ATOM 600 C CA . LYS A 1 82 ? -5.519 6.466 -15.672 1.00 93.56 82 LYS A CA 1
ATOM 601 C C . LYS A 1 82 ? -4.985 6.298 -14.248 1.00 93.56 82 LYS A C 1
ATOM 603 O O . LYS A 1 82 ? -5.203 7.178 -13.405 1.00 93.56 82 LYS A O 1
ATOM 608 N N . ALA A 1 83 ? -4.297 5.194 -13.974 1.00 94.44 83 ALA A N 1
ATOM 609 C CA . ALA A 1 83 ? -3.705 4.888 -12.683 1.00 94.44 83 ALA A CA 1
ATOM 610 C C . ALA A 1 83 ? -2.562 5.863 -12.316 1.00 94.44 83 ALA A C 1
ATOM 612 O O . ALA A 1 83 ? -2.035 6.588 -13.174 1.00 94.44 83 ALA A O 1
ATOM 613 N N . PRO A 1 84 ? -2.169 5.932 -11.028 1.00 93.88 84 PRO A N 1
ATOM 614 C CA . PRO A 1 84 ? -0.985 6.671 -10.602 1.00 93.88 84 PRO A CA 1
ATOM 615 C C . PRO A 1 84 ? 0.272 6.283 -11.379 1.00 93.88 84 PRO A C 1
ATOM 617 O O . PRO A 1 84 ? 0.701 5.134 -11.357 1.00 93.88 84 PRO A O 1
ATOM 620 N N . GLN A 1 85 ? 0.878 7.272 -12.036 1.00 94.75 85 GLN A N 1
ATOM 621 C CA . GLN A 1 85 ? 2.146 7.103 -12.734 1.00 94.75 85 GLN A CA 1
ATOM 622 C C . GLN A 1 85 ? 3.277 7.208 -11.712 1.00 94.75 85 GLN A C 1
ATOM 624 O O . GLN A 1 85 ? 3.487 8.268 -11.129 1.00 94.75 85 GLN A O 1
ATOM 629 N N . ILE A 1 86 ? 3.937 6.085 -11.449 1.00 95.19 86 ILE A N 1
ATOM 630 C CA . ILE A 1 86 ? 4.901 5.912 -10.349 1.00 95.19 86 ILE A CA 1
ATOM 631 C C . ILE A 1 86 ? 6.227 5.287 -10.808 1.00 95.19 86 ILE A C 1
ATOM 633 O O . ILE A 1 86 ? 7.119 5.049 -9.995 1.00 95.19 86 ILE A O 1
ATOM 637 N N . ALA A 1 87 ? 6.369 5.011 -12.106 1.00 95.44 87 ALA A N 1
ATOM 638 C CA . ALA A 1 87 ? 7.599 4.478 -12.676 1.00 95.44 87 ALA A CA 1
ATOM 639 C C . ALA A 1 87 ? 8.801 5.389 -12.384 1.00 95.44 87 ALA A C 1
ATOM 641 O O . ALA A 1 87 ? 8.765 6.585 -12.660 1.00 95.44 87 ALA A O 1
ATOM 642 N N . ASN A 1 88 ? 9.875 4.801 -11.855 1.00 95.56 88 ASN A N 1
ATOM 643 C CA . ASN A 1 88 ? 11.128 5.462 -11.484 1.00 95.56 88 ASN A CA 1
A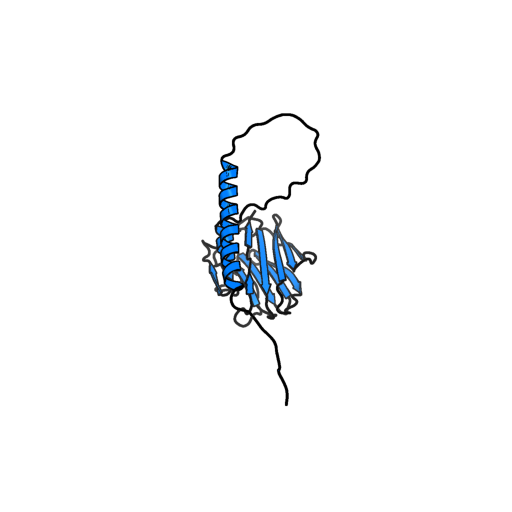TOM 644 C C . ASN A 1 88 ? 10.959 6.688 -10.575 1.00 95.56 88 ASN A C 1
ATOM 646 O O . ASN A 1 88 ? 11.848 7.538 -10.527 1.00 95.56 88 ASN A O 1
ATOM 650 N N . ALA A 1 89 ? 9.859 6.769 -9.822 1.00 96.12 89 ALA A N 1
ATOM 651 C CA . ALA A 1 89 ? 9.569 7.905 -8.963 1.00 96.12 89 ALA A CA 1
ATOM 652 C C . ALA A 1 89 ? 9.387 7.470 -7.502 1.00 96.12 89 ALA A C 1
ATOM 654 O O . ALA A 1 89 ? 8.729 6.461 -7.230 1.00 96.12 89 ALA A O 1
ATOM 655 N N . PRO A 1 90 ? 9.936 8.222 -6.531 1.00 97.31 90 PRO A N 1
ATOM 656 C CA . PRO A 1 90 ? 9.487 8.097 -5.158 1.00 97.31 90 PRO A CA 1
ATOM 657 C C . PRO A 1 90 ? 8.036 8.574 -5.057 1.00 97.31 90 PRO A C 1
ATOM 659 O O . PRO A 1 90 ? 7.642 9.544 -5.709 1.00 97.31 90 PRO A O 1
ATOM 662 N N . PHE A 1 91 ? 7.244 7.937 -4.204 1.00 97.62 91 PHE A N 1
ATOM 663 C CA . PHE A 1 91 ? 5.849 8.324 -4.035 1.00 97.62 91 PHE A CA 1
ATOM 664 C C . PHE A 1 91 ? 5.357 8.141 -2.603 1.00 97.62 91 PHE A C 1
ATOM 666 O O . PHE A 1 91 ? 5.965 7.457 -1.776 1.00 97.62 91 PHE A O 1
ATOM 673 N N . THR A 1 92 ? 4.254 8.816 -2.304 1.00 97.94 92 THR A N 1
ATOM 674 C CA . THR A 1 92 ? 3.531 8.737 -1.038 1.00 97.94 92 THR A CA 1
ATOM 675 C C . THR A 1 92 ? 2.084 8.375 -1.319 1.00 97.94 92 THR A C 1
ATOM 677 O O . THR A 1 92 ? 1.439 9.005 -2.153 1.00 97.94 92 THR A O 1
ATOM 680 N N . LEU A 1 93 ? 1.591 7.371 -0.603 1.00 98.00 93 LEU A N 1
ATOM 681 C CA . LEU A 1 93 ? 0.190 6.997 -0.500 1.00 98.00 93 LEU A CA 1
ATOM 682 C C . LEU A 1 93 ? -0.317 7.439 0.877 1.00 98.00 93 LEU A C 1
ATOM 684 O O . LEU A 1 93 ? 0.290 7.120 1.899 1.00 98.00 93 LEU A O 1
ATOM 688 N N . SER A 1 94 ? -1.448 8.133 0.919 1.00 97.69 94 SER A N 1
ATOM 689 C CA . SER A 1 94 ? -2.158 8.419 2.166 1.00 97.69 94 SER A CA 1
ATOM 690 C C . SER A 1 94 ? -3.651 8.186 2.014 1.00 97.69 94 SER A C 1
ATOM 692 O O . SER A 1 94 ? -4.214 8.528 0.974 1.00 97.69 94 SER A O 1
ATOM 694 N N . CYS A 1 95 ? -4.289 7.659 3.053 1.00 97.94 95 CYS A N 1
ATOM 695 C CA . CYS A 1 95 ? -5.739 7.499 3.128 1.00 97.94 95 CYS A CA 1
ATOM 696 C C . CYS A 1 95 ? -6.208 7.481 4.589 1.00 97.94 95 CYS A C 1
ATOM 698 O O . CYS A 1 95 ? -5.397 7.423 5.516 1.00 97.94 95 CYS A O 1
ATOM 700 N N . GLU A 1 96 ? -7.518 7.552 4.775 1.00 98.06 96 GLU A N 1
ATOM 701 C CA . GLU A 1 96 ? -8.206 7.318 6.041 1.00 98.06 96 GLU A CA 1
ATOM 702 C C . GLU A 1 96 ? -9.010 6.020 5.904 1.00 98.06 96 GLU A C 1
ATOM 704 O O . GLU A 1 96 ? -9.755 5.862 4.935 1.00 98.06 96 GLU A O 1
ATOM 709 N N . LEU A 1 97 ? -8.809 5.075 6.822 1.00 98.56 97 LEU A N 1
ATOM 710 C CA . LEU A 1 97 ? -9.406 3.742 6.797 1.00 98.56 97 LEU A CA 1
ATOM 711 C C . LEU A 1 97 ? -10.299 3.538 8.019 1.00 98.56 97 LEU A C 1
ATOM 713 O O . LEU A 1 97 ? -9.841 3.693 9.149 1.00 98.56 97 LEU A O 1
ATOM 717 N N . THR A 1 98 ? -11.528 3.088 7.784 1.00 98.44 98 THR A N 1
ATOM 718 C CA . THR A 1 98 ? -12.460 2.651 8.830 1.00 98.44 98 THR A CA 1
ATOM 719 C C . THR A 1 98 ? -12.971 1.262 8.484 1.00 98.44 98 THR A C 1
ATOM 721 O O . THR A 1 98 ? -13.690 1.111 7.497 1.00 98.44 98 THR A O 1
ATOM 724 N N . THR A 1 99 ? -12.597 0.246 9.261 1.00 98.38 99 THR A N 1
ATOM 725 C CA . THR A 1 99 ? -13.114 -1.123 9.120 1.00 98.38 99 THR A CA 1
ATOM 726 C C . THR A 1 99 ? -12.852 -1.945 10.386 1.00 98.38 99 THR A C 1
ATOM 728 O O . THR A 1 99 ? -11.889 -1.698 11.111 1.00 98.38 99 THR A O 1
ATOM 731 N N . ALA A 1 100 ? -13.685 -2.958 10.630 1.00 98.12 100 ALA A N 1
ATOM 732 C CA . ALA A 1 100 ? -13.430 -4.012 11.616 1.00 98.12 100 ALA A CA 1
ATOM 733 C C . ALA A 1 100 ? -12.799 -5.277 10.993 1.00 98.12 100 ALA A C 1
ATOM 735 O O . ALA A 1 100 ? -12.491 -6.243 11.697 1.00 98.12 100 ALA A O 1
ATOM 736 N N . GLN A 1 101 ? -12.616 -5.319 9.668 1.00 97.94 101 GLN A N 1
ATOM 737 C CA . GLN A 1 101 ? -12.061 -6.489 8.993 1.00 97.94 101 GLN A CA 1
ATOM 738 C C . GLN A 1 101 ? -10.588 -6.684 9.366 1.00 97.94 101 GLN A C 1
ATOM 740 O O . GLN A 1 101 ? -9.786 -5.756 9.349 1.00 97.94 101 GLN A O 1
ATOM 745 N N . ARG A 1 102 ? -10.202 -7.932 9.651 1.00 97.81 102 ARG A N 1
ATOM 746 C CA . ARG A 1 102 ? -8.799 -8.311 9.912 1.00 97.81 102 ARG A CA 1
ATOM 747 C C . ARG A 1 102 ? -8.054 -8.792 8.668 1.00 97.81 102 ARG A C 1
ATOM 749 O O . ARG A 1 102 ? -6.829 -8.893 8.695 1.00 97.81 102 ARG A O 1
ATOM 756 N N . ASN A 1 103 ? -8.789 -9.100 7.601 1.00 98.38 103 ASN A N 1
ATOM 757 C CA . ASN A 1 103 ? -8.263 -9.546 6.315 1.00 98.38 103 ASN A CA 1
ATOM 758 C C . ASN A 1 103 ? -9.028 -8.816 5.211 1.00 98.38 103 ASN A C 1
ATOM 760 O O . ASN A 1 103 ? -10.227 -9.035 5.065 1.00 98.38 103 ASN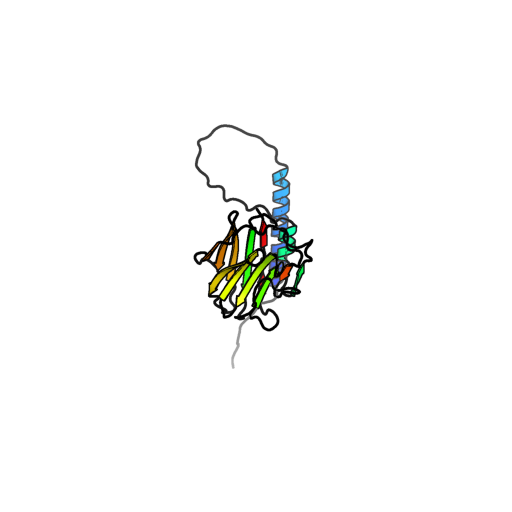 A O 1
ATOM 764 N N . ALA A 1 104 ? -8.351 -7.955 4.458 1.00 98.12 104 ALA A N 1
ATOM 765 C CA . ALA A 1 104 ? -8.972 -7.148 3.413 1.00 98.12 104 ALA A CA 1
ATOM 766 C C . ALA A 1 104 ? -7.919 -6.626 2.435 1.00 98.12 104 ALA A C 1
ATOM 768 O O . ALA A 1 104 ? -6.805 -6.301 2.839 1.00 98.12 104 ALA A O 1
ATOM 769 N N . ILE A 1 105 ? -8.272 -6.492 1.160 1.00 98.19 105 ILE A N 1
ATOM 770 C CA . ILE A 1 105 ? -7.453 -5.750 0.196 1.00 98.19 105 ILE A CA 1
ATOM 771 C C . ILE A 1 105 ? -7.934 -4.304 0.239 1.00 98.19 105 ILE A C 1
ATOM 773 O O . ILE A 1 105 ? -9.121 -4.056 0.052 1.00 98.19 105 ILE A O 1
ATOM 777 N N . LEU A 1 106 ? -7.038 -3.355 0.515 1.00 98.25 106 LEU A N 1
ATOM 778 C CA . LEU A 1 106 ? -7.412 -1.943 0.613 1.00 98.25 106 LEU A CA 1
ATOM 779 C C . LEU A 1 106 ? -7.112 -1.229 -0.695 1.00 98.25 106 LEU A C 1
ATOM 781 O O . LEU A 1 106 ? -7.990 -0.601 -1.268 1.00 98.25 106 LEU A O 1
ATOM 785 N N . ILE A 1 107 ? -5.879 -1.335 -1.182 1.00 98.19 107 ILE A N 1
ATOM 786 C CA . ILE A 1 107 ? -5.435 -0.741 -2.443 1.00 98.19 107 ILE A CA 1
ATOM 787 C C . ILE A 1 107 ? -4.513 -1.742 -3.130 1.00 98.19 107 ILE A C 1
ATOM 789 O O . ILE A 1 107 ? -3.600 -2.264 -2.489 1.00 98.19 107 ILE A O 1
ATOM 793 N N . ALA A 1 108 ? -4.702 -1.956 -4.428 1.00 98.00 108 ALA A N 1
ATOM 794 C CA . ALA A 1 108 ? -3.796 -2.738 -5.262 1.00 98.00 108 ALA A CA 1
ATOM 795 C C . ALA A 1 108 ? -3.511 -1.986 -6.564 1.00 98.00 108 ALA A C 1
ATOM 797 O O . ALA A 1 108 ? -4.418 -1.435 -7.180 1.00 98.00 108 ALA A O 1
ATOM 798 N N . HIS A 1 109 ? -2.250 -1.940 -6.985 1.00 97.81 109 HIS A N 1
ATOM 799 C CA . HIS A 1 109 ? -1.898 -1.463 -8.316 1.00 97.81 109 HIS A CA 1
ATOM 800 C C . HIS A 1 109 ? -0.737 -2.252 -8.896 1.00 97.81 109 HIS A C 1
ATOM 802 O O . HIS A 1 109 ? 0.353 -2.267 -8.319 1.00 97.81 109 HIS A O 1
ATOM 808 N N . GLY A 1 110 ? -0.956 -2.843 -10.068 1.00 96.62 110 GLY A N 1
ATOM 809 C CA . GLY A 1 110 ? 0.006 -3.732 -10.707 1.00 96.62 110 GLY A CA 1
ATOM 810 C C . GLY A 1 110 ? -0.315 -5.196 -10.457 1.00 96.62 110 GLY A C 1
ATOM 811 O O . GLY A 1 110 ? -1.469 -5.533 -10.241 1.00 96.62 110 GLY A O 1
ATOM 812 N N . GLY A 1 111 ? 0.715 -6.041 -10.479 1.00 95.56 111 GLY A N 1
ATOM 813 C CA . GLY A 1 111 ? 0.552 -7.465 -10.199 1.00 95.56 111 GLY A CA 1
ATOM 814 C C . GLY A 1 111 ? 1.860 -8.167 -9.865 1.00 95.56 111 GLY A C 1
ATOM 815 O O . GLY A 1 111 ? 2.791 -7.554 -9.336 1.00 95.56 111 GLY A O 1
ATOM 816 N N . ALA A 1 112 ? 1.957 -9.461 -10.180 1.00 94.06 112 ALA A N 1
ATOM 817 C CA . ALA A 1 112 ? 3.051 -10.329 -9.724 1.00 94.06 112 ALA A CA 1
ATOM 818 C C . ALA A 1 112 ? 4.461 -9.902 -10.181 1.00 94.06 112 ALA A C 1
ATOM 820 O O . ALA A 1 112 ? 5.449 -10.329 -9.587 1.00 94.06 112 ALA A O 1
ATOM 821 N N . SER A 1 113 ? 4.573 -9.075 -11.225 1.00 94.25 113 SER A N 1
ATOM 822 C CA . SER A 1 113 ? 5.861 -8.592 -11.742 1.00 94.25 113 SER A CA 1
ATOM 823 C C . SER A 1 113 ? 6.276 -7.238 -11.166 1.00 94.25 113 SER A C 1
ATOM 825 O O . SER A 1 113 ? 7.450 -7.014 -10.875 1.00 94.25 113 SER A O 1
ATOM 827 N N . THR A 1 114 ? 5.338 -6.309 -11.013 1.00 96.12 114 THR A N 1
ATOM 828 C CA . THR A 1 114 ? 5.614 -4.960 -10.534 1.00 96.12 114 THR A CA 1
ATOM 829 C C . THR A 1 114 ? 4.332 -4.315 -10.039 1.00 96.12 114 THR A C 1
ATOM 831 O O . THR A 1 114 ? 3.275 -4.483 -10.649 1.00 96.12 114 THR A O 1
ATOM 834 N N . GLY A 1 115 ? 4.421 -3.587 -8.930 1.00 97.38 115 GLY A N 1
ATOM 835 C CA . GLY A 1 115 ? 3.254 -2.970 -8.324 1.00 97.38 115 GLY A CA 1
ATOM 836 C C . GLY A 1 115 ? 3.442 -2.651 -6.852 1.00 97.38 115 GLY A C 1
ATOM 837 O O . GLY A 1 115 ? 4.522 -2.831 -6.283 1.00 97.38 115 GLY A O 1
ATOM 838 N N . TYR A 1 116 ? 2.363 -2.196 -6.234 1.00 98.38 116 TYR A N 1
ATOM 839 C CA . TYR A 1 116 ? 2.264 -2.023 -4.793 1.00 98.38 116 TYR A CA 1
ATOM 840 C C . TYR A 1 116 ? 0.877 -2.410 -4.288 1.00 98.38 116 TYR A C 1
ATOM 842 O O . TYR A 1 116 ? -0.100 -2.400 -5.038 1.00 98.38 116 TYR A O 1
ATOM 850 N N . ALA A 1 117 ? 0.793 -2.734 -3.003 1.00 98.50 117 ALA A N 1
ATOM 851 C CA . ALA A 1 117 ? -0.475 -2.989 -2.344 1.00 98.50 117 ALA A CA 1
ATOM 852 C C . ALA A 1 117 ? -0.462 -2.518 -0.892 1.00 98.50 117 ALA A C 1
ATOM 854 O O . ALA A 1 117 ? 0.548 -2.622 -0.197 1.00 98.50 117 ALA A O 1
ATOM 855 N N . LEU A 1 118 ? -1.617 -2.044 -0.438 1.00 98.75 118 LEU A N 1
ATOM 856 C CA . LEU A 1 118 ? -1.937 -1.835 0.966 1.00 98.75 118 LEU A CA 1
ATOM 857 C C . LEU A 1 118 ? -3.052 -2.818 1.325 1.00 98.75 118 LEU A C 1
ATOM 859 O O . LEU A 1 118 ? -4.097 -2.832 0.673 1.00 98.75 118 LEU A O 1
ATOM 863 N N . HIS A 1 119 ? -2.836 -3.666 2.325 1.00 98.75 119 HIS A N 1
ATOM 864 C CA . HIS A 1 119 ? -3.814 -4.686 2.697 1.00 98.75 119 HIS A CA 1
ATOM 865 C C . HIS A 1 119 ? -3.768 -5.017 4.189 1.00 98.75 119 HIS A C 1
ATOM 867 O O . HIS A 1 119 ? -2.791 -4.728 4.878 1.00 98.75 119 HIS A O 1
ATOM 873 N N . LEU A 1 120 ? -4.838 -5.640 4.674 1.00 98.69 120 LEU A N 1
ATOM 874 C CA . LEU A 1 120 ? -4.926 -6.245 5.994 1.00 98.69 120 LEU A CA 1
ATOM 875 C C . LEU A 1 120 ? -4.757 -7.761 5.868 1.00 98.69 120 LEU A C 1
ATOM 877 O O . LEU A 1 120 ? -5.362 -8.385 4.993 1.00 98.69 120 LEU A O 1
ATOM 881 N N . SER A 1 121 ? -3.949 -8.358 6.739 1.00 98.25 121 SER A N 1
ATOM 882 C CA . SER A 1 121 ? -3.846 -9.812 6.883 1.00 98.25 121 SER A CA 1
ATOM 883 C C . SER A 1 121 ? -3.603 -10.171 8.340 1.00 98.25 121 SER A C 1
ATOM 885 O O . SER A 1 121 ? -2.635 -9.711 8.940 1.00 98.25 121 SER A O 1
ATOM 887 N N . GLY A 1 122 ? -4.475 -10.991 8.920 1.00 96.75 122 GLY A N 1
ATOM 888 C CA . GLY A 1 122 ? -4.370 -11.423 10.312 1.00 96.75 122 GLY A CA 1
ATOM 889 C C . GLY A 1 122 ? -4.369 -10.267 11.317 1.00 96.75 122 GLY A C 1
ATOM 890 O O . GLY A 1 122 ? -3.730 -10.374 12.356 1.00 96.75 122 GLY A O 1
ATOM 891 N N . GLY A 1 123 ? -5.038 -9.150 11.008 1.00 97.56 123 GLY A N 1
ATOM 892 C CA . GLY A 1 123 ? -5.027 -7.949 11.852 1.00 97.56 123 GLY A CA 1
ATOM 893 C C . GLY A 1 123 ? -3.752 -7.109 11.738 1.00 97.56 123 GLY A C 1
ATOM 894 O O . GLY A 1 123 ? -3.529 -6.239 12.570 1.00 97.56 123 GLY A O 1
ATOM 895 N N . LYS A 1 124 ? -2.917 -7.344 10.721 1.00 98.50 124 LYS A N 1
ATOM 896 C CA . LYS A 1 124 ? -1.765 -6.495 10.398 1.00 98.50 124 LYS A CA 1
ATOM 897 C C . LYS A 1 124 ? -2.062 -5.645 9.179 1.00 98.50 124 LYS A C 1
ATOM 899 O O . LYS A 1 124 ? -2.498 -6.181 8.162 1.00 98.50 124 LYS A O 1
ATOM 904 N N . LEU A 1 125 ? -1.776 -4.351 9.268 1.00 98.81 125 LEU A N 1
ATOM 905 C CA . LEU A 1 125 ? -1.702 -3.456 8.122 1.00 98.81 125 LEU A CA 1
ATOM 906 C C . LEU A 1 125 ? -0.354 -3.639 7.436 1.00 98.81 125 LEU A C 1
ATOM 908 O O . LEU A 1 125 ? 0.689 -3.477 8.067 1.00 98.81 125 LEU A O 1
ATOM 912 N N . ILE A 1 126 ? -0.383 -3.974 6.150 1.00 98.81 126 ILE A N 1
ATOM 913 C CA . ILE A 1 126 ? 0.791 -4.341 5.367 1.00 98.81 126 ILE A CA 1
ATOM 914 C C . ILE A 1 126 ? 0.886 -3.427 4.151 1.00 98.81 126 ILE A C 1
ATOM 916 O O . ILE A 1 126 ? -0.032 -3.352 3.332 1.00 98.81 126 ILE A O 1
ATOM 920 N N . TRP A 1 127 ? 2.028 -2.755 4.032 1.00 98.75 127 TRP A N 1
ATOM 921 C CA . TRP A 1 127 ? 2.440 -2.008 2.853 1.00 98.75 127 TRP A CA 1
ATOM 922 C C . TRP A 1 127 ? 3.464 -2.819 2.072 1.00 98.75 127 TRP A C 1
ATOM 924 O O . TRP A 1 127 ? 4.538 -3.118 2.593 1.00 98.75 127 TRP A O 1
ATOM 934 N N . ALA A 1 128 ? 3.135 -3.170 0.833 1.00 98.56 128 ALA A N 1
ATOM 935 C CA . ALA A 1 128 ? 3.908 -4.079 0.004 1.00 98.56 128 ALA A CA 1
ATOM 936 C C . ALA A 1 128 ? 4.348 -3.413 -1.303 1.00 98.56 128 ALA A C 1
ATOM 938 O O . ALA A 1 128 ? 3.534 -2.816 -2.005 1.00 98.56 128 ALA A O 1
ATOM 939 N N . ILE A 1 129 ? 5.622 -3.578 -1.662 1.00 98.25 129 ILE A N 1
ATOM 940 C CA . ILE A 1 129 ? 6.190 -3.178 -2.954 1.00 98.25 129 ILE A CA 1
ATOM 941 C C . ILE A 1 129 ? 6.703 -4.426 -3.670 1.00 98.25 129 ILE A C 1
ATOM 943 O O . ILE A 1 129 ? 7.525 -5.170 -3.127 1.00 98.25 129 ILE A O 1
ATOM 947 N N . ARG A 1 130 ? 6.238 -4.638 -4.903 1.00 97.50 130 ARG A N 1
ATOM 948 C CA . ARG A 1 130 ? 6.678 -5.718 -5.788 1.00 97.50 130 ARG A CA 1
ATOM 949 C C . ARG A 1 130 ? 7.678 -5.183 -6.808 1.00 97.50 130 ARG A C 1
ATOM 951 O O . ARG A 1 130 ? 7.365 -4.294 -7.603 1.00 97.50 130 ARG A O 1
ATOM 958 N N . HIS A 1 131 ? 8.865 -5.778 -6.819 1.00 93.25 131 HIS A N 1
ATOM 959 C CA . HIS A 1 131 ? 9.912 -5.519 -7.800 1.00 93.25 131 HIS A CA 1
ATOM 960 C C . HIS A 1 131 ? 10.425 -6.844 -8.379 1.00 93.25 131 HIS A C 1
ATOM 962 O O . HIS A 1 131 ? 11.292 -7.510 -7.805 1.00 93.25 131 HIS A O 1
ATOM 968 N N . GLY A 1 132 ? 9.871 -7.249 -9.522 1.00 89.50 132 GLY A N 1
ATOM 969 C CA . GLY A 1 132 ? 10.119 -8.559 -10.111 1.00 89.50 132 GLY A CA 1
ATOM 970 C C . GLY A 1 132 ? 9.704 -9.669 -9.147 1.00 89.50 132 GLY A C 1
ATOM 971 O O . GLY A 1 132 ? 8.599 -9.672 -8.614 1.00 89.50 132 GLY A O 1
ATOM 972 N N . LYS A 1 133 ? 10.627 -10.593 -8.874 1.00 91.75 133 LYS A N 1
ATOM 973 C CA . LYS A 1 133 ? 10.408 -11.697 -7.926 1.00 91.75 133 LYS A CA 1
ATOM 974 C C . LYS A 1 133 ? 10.474 -11.261 -6.456 1.00 91.75 133 LYS A C 1
ATOM 976 O O . LYS A 1 133 ? 10.092 -12.032 -5.581 1.00 91.75 133 LYS A O 1
ATOM 981 N N . THR A 1 134 ? 10.939 -10.046 -6.168 1.00 95.81 134 THR A N 1
ATOM 982 C CA . THR A 1 134 ? 11.106 -9.552 -4.798 1.00 95.81 134 THR A CA 1
ATOM 983 C C . THR A 1 134 ? 9.839 -8.852 -4.316 1.00 95.81 134 THR A C 1
ATOM 985 O O . THR A 1 134 ? 9.349 -7.924 -4.961 1.00 95.81 134 THR A O 1
ATOM 988 N N . LEU A 1 135 ? 9.334 -9.278 -3.159 1.00 97.62 135 LEU A N 1
ATOM 989 C CA . LEU A 1 135 ? 8.313 -8.571 -2.390 1.00 97.62 135 LEU A CA 1
ATOM 990 C C . LEU A 1 135 ? 8.961 -7.995 -1.139 1.00 97.62 135 LEU A C 1
ATOM 992 O O . LEU A 1 135 ? 9.553 -8.738 -0.359 1.00 97.62 135 LEU A O 1
ATOM 996 N N . THR A 1 136 ? 8.831 -6.692 -0.936 1.00 98.31 136 THR A N 1
ATOM 997 C CA . THR A 1 136 ? 9.255 -6.039 0.304 1.00 98.31 136 THR A CA 1
ATOM 998 C C . THR A 1 136 ? 8.028 -5.508 1.018 1.00 98.31 136 THR A C 1
ATOM 1000 O O . THR A 1 136 ? 7.204 -4.839 0.397 1.00 98.31 136 THR A O 1
ATOM 1003 N N . THR A 1 137 ? 7.920 -5.784 2.317 1.00 98.50 137 THR A N 1
ATOM 1004 C CA . THR A 1 137 ? 6.779 -5.366 3.134 1.00 98.50 137 THR A CA 1
ATOM 1005 C C . THR A 1 137 ? 7.216 -4.608 4.380 1.00 98.50 137 THR A C 1
ATOM 1007 O O . THR A 1 137 ? 8.139 -5.038 5.068 1.00 98.50 137 THR A O 1
ATOM 1010 N N . ALA A 1 138 ? 6.504 -3.533 4.708 1.00 98.50 138 ALA A N 1
ATOM 1011 C CA . ALA A 1 138 ? 6.465 -2.958 6.050 1.00 98.50 138 ALA A CA 1
ATOM 1012 C C . ALA A 1 138 ? 5.095 -3.271 6.664 1.00 98.50 138 ALA A C 1
ATOM 1014 O O . ALA A 1 138 ? 4.086 -3.205 5.962 1.00 98.50 138 ALA A O 1
ATOM 1015 N N . GLN A 1 139 ? 5.050 -3.628 7.948 1.00 98.62 139 GLN A N 1
ATOM 1016 C CA . GLN A 1 139 ? 3.806 -4.029 8.603 1.00 98.62 139 GLN A CA 1
ATOM 1017 C C . GLN A 1 139 ? 3.707 -3.509 10.034 1.00 98.62 139 GLN A C 1
ATOM 1019 O O . GLN A 1 139 ? 4.715 -3.408 10.728 1.00 98.62 139 GLN A O 1
ATOM 1024 N N . THR A 1 140 ? 2.486 -3.213 10.467 1.00 98.62 140 THR A N 1
ATOM 1025 C CA . THR A 1 140 ? 2.149 -2.833 11.845 1.00 98.62 140 THR A CA 1
ATOM 1026 C C . THR A 1 140 ? 0.806 -3.448 12.231 1.00 98.62 140 THR A C 1
ATOM 1028 O O . THR A 1 140 ? 0.033 -3.837 11.353 1.00 98.62 140 THR A O 1
ATOM 1031 N N . ASP A 1 141 ? 0.519 -3.567 13.523 1.00 98.56 141 ASP A N 1
ATOM 1032 C CA . ASP A 1 141 ? -0.783 -4.054 13.977 1.00 98.56 141 ASP A CA 1
ATOM 1033 C C . ASP A 1 141 ? -1.880 -3.032 13.646 1.00 98.56 141 ASP A C 1
ATOM 1035 O O . ASP A 1 141 ? -1.680 -1.820 13.745 1.00 98.56 141 ASP A O 1
ATOM 1039 N N . TYR A 1 142 ? -3.036 -3.533 13.208 1.00 98.50 142 TYR A N 1
ATOM 1040 C CA . TYR A 1 142 ? -4.218 -2.734 12.913 1.00 98.50 142 TYR A CA 1
ATOM 1041 C C . TYR A 1 142 ? -5.285 -2.963 13.997 1.00 98.50 142 TYR A C 1
ATOM 1043 O O . TYR A 1 142 ? -5.637 -4.121 14.241 1.00 98.50 142 TYR A O 1
ATOM 1051 N N . PRO A 1 143 ? -5.825 -1.901 14.627 1.00 98.06 143 PRO A N 1
ATOM 1052 C CA . PRO A 1 143 ? -6.778 -2.029 15.733 1.00 98.06 143 PRO A CA 1
ATOM 1053 C C . PRO A 1 143 ? -8.060 -2.794 15.388 1.00 98.06 143 PRO A C 1
ATOM 1055 O O . PRO A 1 143 ? -8.548 -3.562 16.216 1.00 98.06 143 PRO A O 1
ATOM 1058 N N . ALA A 1 144 ? -8.575 -2.635 14.162 1.00 97.38 144 ALA A N 1
ATOM 1059 C CA . ALA A 1 144 ? -9.839 -3.230 13.712 1.00 97.38 144 ALA A CA 1
ATOM 1060 C C . ALA A 1 144 ? -11.026 -2.935 14.657 1.00 97.38 144 ALA A C 1
ATOM 1062 O O . ALA A 1 144 ? -11.907 -3.771 14.852 1.00 97.38 144 ALA A O 1
ATOM 1063 N N . ASP A 1 145 ? -11.043 -1.738 15.240 1.00 98.06 145 ASP A N 1
ATOM 1064 C CA . ASP A 1 145 ? -12.042 -1.234 16.193 1.00 98.06 145 ASP A CA 1
ATOM 1065 C C . ASP A 1 145 ? -13.177 -0.444 15.512 1.00 98.06 145 ASP A C 1
ATOM 1067 O O . ASP A 1 145 ? -14.020 0.165 16.175 1.00 98.06 145 ASP A O 1
ATOM 1071 N N . ASN A 1 146 ? -13.199 -0.462 14.17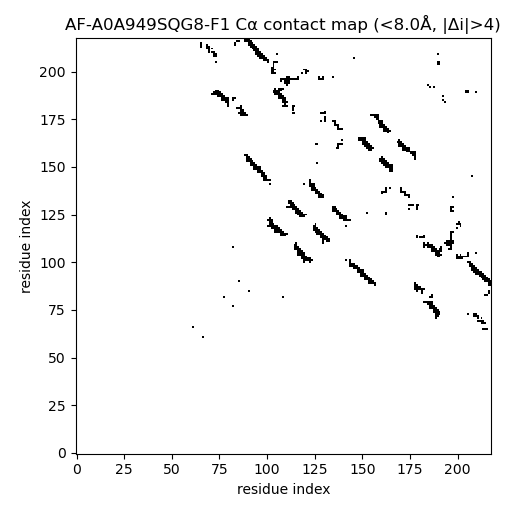5 1.00 97.75 146 ASN A N 1
ATOM 1072 C CA . ASN A 1 146 ? -14.128 0.289 13.340 1.00 97.75 146 ASN A CA 1
ATOM 1073 C C . ASN A 1 146 ? -14.068 1.817 13.552 1.00 97.75 146 ASN A C 1
ATOM 1075 O O . ASN A 1 146 ? -15.043 2.508 13.252 1.00 97.75 146 ASN A O 1
ATOM 1079 N N . GLN A 1 147 ? -12.945 2.352 14.045 1.00 98.38 147 GLN A N 1
ATOM 1080 C CA . GLN A 1 147 ? -12.680 3.790 14.098 1.00 98.38 147 GLN A CA 1
ATOM 1081 C C . GLN A 1 147 ? -11.884 4.265 12.868 1.00 98.38 147 GLN A C 1
ATOM 1083 O O . GLN A 1 147 ? -11.248 3.462 12.175 1.00 98.38 147 GLN A O 1
ATOM 1088 N N . PRO A 1 148 ? -11.935 5.567 12.526 1.00 98.19 148 PRO A N 1
ATOM 1089 C CA . PRO A 1 148 ? -11.101 6.130 11.469 1.00 98.19 148 PRO A CA 1
ATOM 1090 C C . PRO A 1 148 ? -9.627 6.184 11.877 1.00 98.19 148 PRO A C 1
ATOM 1092 O O . PRO A 1 148 ? -9.269 6.849 12.847 1.00 98.19 148 PRO A O 1
ATOM 1095 N N . HIS A 1 149 ? -8.769 5.560 11.071 1.00 98.69 149 HIS A N 1
ATOM 1096 C CA . HIS A 1 149 ? -7.317 5.612 11.220 1.00 98.69 149 HIS A CA 1
ATOM 1097 C C . HIS A 1 149 ? -6.654 6.206 9.985 1.00 98.69 149 HIS A C 1
ATOM 1099 O O . HIS A 1 149 ? -6.989 5.872 8.845 1.00 98.69 149 HIS A O 1
ATOM 1105 N N . ARG A 1 150 ? -5.659 7.066 10.193 1.00 98.62 150 ARG A N 1
ATOM 1106 C CA . ARG A 1 150 ? -4.895 7.679 9.110 1.00 98.62 150 ARG A CA 1
ATOM 1107 C C . ARG A 1 150 ? -3.692 6.816 8.763 1.00 98.62 150 ARG A C 1
ATOM 1109 O O . ARG A 1 150 ? -2.852 6.532 9.606 1.00 98.62 150 ARG A O 1
ATOM 1116 N N . ILE A 1 151 ? -3.545 6.482 7.488 1.00 98.81 151 ILE A N 1
ATOM 1117 C CA . ILE A 1 151 ? -2.422 5.690 6.988 1.00 98.81 151 ILE A CA 1
ATOM 1118 C C . ILE A 1 151 ? -1.557 6.566 6.092 1.00 98.81 151 ILE A C 1
ATOM 1120 O O . ILE A 1 151 ? -2.062 7.270 5.215 1.00 98.81 151 ILE A O 1
ATOM 1124 N N . THR A 1 152 ? -0.242 6.513 6.298 1.00 98.62 152 THR A N 1
ATOM 1125 C CA . THR A 1 152 ? 0.749 7.090 5.384 1.00 98.62 152 THR A CA 1
ATOM 1126 C C . THR A 1 152 ? 1.786 6.031 5.036 1.00 98.62 152 THR A C 1
ATOM 1128 O O . THR A 1 152 ? 2.458 5.501 5.916 1.00 98.62 152 THR A O 1
ATOM 1131 N N . ALA A 1 153 ? 1.928 5.732 3.749 1.00 98.62 153 ALA A N 1
ATOM 1132 C CA . ALA A 1 153 ? 2.885 4.768 3.231 1.00 98.62 153 ALA A CA 1
ATOM 1133 C C . ALA A 1 153 ? 3.752 5.410 2.145 1.00 98.62 153 ALA A C 1
ATOM 1135 O O . ALA A 1 153 ? 3.261 6.191 1.327 1.00 98.62 153 ALA A O 1
ATOM 1136 N N . THR A 1 154 ? 5.050 5.115 2.128 1.00 98.38 154 THR A N 1
ATOM 1137 C CA . THR A 1 154 ? 5.977 5.731 1.166 1.00 98.38 154 THR A CA 1
ATOM 1138 C C . THR A 1 154 ? 6.899 4.722 0.503 1.00 98.38 154 THR A C 1
ATOM 1140 O O . THR A 1 154 ? 7.161 3.643 1.040 1.00 98.38 154 THR A O 1
ATOM 1143 N N . LEU A 1 155 ? 7.400 5.104 -0.672 1.00 98.19 155 LEU A N 1
ATOM 1144 C CA . LEU A 1 155 ? 8.585 4.540 -1.303 1.00 98.19 155 LEU A CA 1
ATOM 1145 C C . LEU A 1 155 ? 9.546 5.692 -1.628 1.00 98.19 155 LEU A C 1
ATOM 1147 O O . LEU A 1 155 ? 9.263 6.538 -2.475 1.00 98.19 155 LEU A O 1
ATOM 1151 N N . GLY A 1 156 ? 10.671 5.752 -0.924 1.00 96.94 156 GLY A N 1
ATOM 1152 C CA . GLY A 1 156 ? 11.709 6.767 -1.077 1.00 96.94 156 GLY A CA 1
ATOM 1153 C C . GLY A 1 156 ? 12.698 6.458 -2.204 1.00 96.94 156 GLY A C 1
ATOM 1154 O O . GLY A 1 156 ? 12.815 5.325 -2.660 1.00 96.94 156 GLY A O 1
ATOM 1155 N N . LYS A 1 157 ? 13.483 7.467 -2.613 1.00 93.88 157 LYS A N 1
ATOM 1156 C CA . LYS A 1 157 ? 14.387 7.432 -3.789 1.00 93.88 157 LYS A CA 1
ATOM 1157 C C . LYS A 1 157 ? 15.358 6.244 -3.842 1.00 93.88 157 LYS A C 1
ATOM 1159 O O . LYS A 1 157 ? 15.745 5.824 -4.924 1.00 93.88 157 LYS A O 1
ATOM 1164 N N . LYS A 1 158 ? 15.767 5.725 -2.683 1.00 93.12 158 LYS A N 1
ATOM 1165 C CA . LYS A 1 158 ? 16.701 4.595 -2.551 1.00 93.12 158 LYS A CA 1
ATOM 1166 C C . LYS A 1 158 ? 15.999 3.273 -2.215 1.00 93.12 158 LYS A C 1
ATOM 1168 O O . LYS A 1 158 ? 16.625 2.375 -1.675 1.00 93.12 158 LYS A O 1
ATOM 1173 N N . GLY A 1 159 ? 14.693 3.179 -2.466 1.00 94.81 159 GLY A N 1
ATOM 1174 C CA . GLY A 1 159 ? 13.900 2.000 -2.126 1.00 94.81 159 GLY A CA 1
ATOM 1175 C C . GLY A 1 159 ? 13.536 1.895 -0.643 1.00 94.81 159 GLY A C 1
ATOM 1176 O O . GLY A 1 159 ? 13.114 0.829 -0.214 1.00 94.81 159 GLY A O 1
ATOM 1177 N N . GLN A 1 160 ? 13.675 2.960 0.153 1.00 97.38 160 GLN A N 1
ATOM 1178 C CA . GLN A 1 160 ? 13.215 2.954 1.547 1.00 97.38 160 GLN A CA 1
ATOM 1179 C C . GLN A 1 160 ? 11.685 2.991 1.592 1.00 97.38 160 GLN A C 1
ATOM 1181 O O . GLN A 1 160 ? 11.078 3.945 1.115 1.00 97.38 160 GLN A O 1
ATOM 1186 N N . LEU A 1 161 ? 11.072 1.966 2.169 1.00 96.94 161 LEU A N 1
ATOM 1187 C CA . LEU A 1 161 ? 9.643 1.902 2.435 1.00 96.94 161 LEU A CA 1
ATOM 1188 C C . LEU A 1 161 ? 9.386 2.427 3.837 1.00 96.94 161 LEU A C 1
ATOM 1190 O O . LEU A 1 161 ? 10.118 2.083 4.767 1.00 96.94 161 LEU A O 1
ATOM 1194 N N . THR A 1 162 ? 8.307 3.184 4.001 1.00 98.50 162 THR A N 1
ATOM 1195 C CA . THR A 1 162 ? 7.770 3.477 5.330 1.00 98.50 162 THR A CA 1
ATOM 1196 C C . THR A 1 162 ? 6.282 3.178 5.386 1.00 98.50 162 THR A C 1
ATOM 1198 O O . THR A 1 162 ? 5.579 3.340 4.388 1.00 98.50 162 THR A O 1
ATOM 1201 N N . LEU A 1 163 ? 5.811 2.748 6.553 1.00 98.81 163 LEU A N 1
ATOM 1202 C CA . LEU A 1 163 ? 4.399 2.603 6.881 1.00 98.81 163 LEU A CA 1
ATOM 1203 C C . LEU A 1 163 ? 4.142 3.239 8.244 1.00 98.81 163 LEU A C 1
ATOM 1205 O O . LEU A 1 163 ? 4.758 2.860 9.236 1.00 98.81 163 LEU A O 1
ATOM 1209 N N . GLN A 1 164 ? 3.218 4.187 8.286 1.00 98.81 164 GLN A N 1
ATOM 1210 C CA . GLN A 1 164 ? 2.782 4.866 9.495 1.00 98.81 164 GLN A CA 1
ATOM 1211 C C . GLN A 1 164 ? 1.267 4.738 9.640 1.00 98.81 164 GLN A C 1
ATOM 1213 O O . GLN A 1 164 ? 0.525 5.034 8.699 1.00 98.81 164 GLN A O 1
ATOM 1218 N N . LEU A 1 165 ? 0.840 4.316 10.829 1.00 98.75 165 LEU A N 1
ATOM 1219 C CA . LEU A 1 165 ? -0.549 4.309 11.271 1.00 98.75 165 LEU A CA 1
ATOM 1220 C C . LEU A 1 165 ? -0.715 5.405 12.328 1.00 98.75 165 LEU A C 1
ATOM 1222 O O . LEU A 1 165 ? 0.012 5.421 13.321 1.00 98.75 165 LEU A O 1
ATOM 1226 N N . ASP A 1 166 ? -1.628 6.333 12.079 1.00 98.25 166 ASP A N 1
ATOM 1227 C CA . ASP A 1 166 ? -1.899 7.515 12.894 1.00 98.25 166 ASP A CA 1
ATOM 1228 C C . ASP A 1 166 ? -0.631 8.331 13.195 1.00 98.25 166 ASP A C 1
ATOM 1230 O O . ASP A 1 166 ? 0.097 8.718 12.276 1.00 98.25 166 ASP A O 1
ATOM 1234 N N . GLN A 1 167 ? -0.375 8.635 14.468 1.00 96.50 167 GLN A N 1
ATOM 1235 C CA . GLN A 1 167 ? 0.809 9.361 14.931 1.00 96.50 167 GLN A CA 1
ATOM 1236 C C . GLN A 1 167 ? 1.925 8.427 15.425 1.00 96.50 167 GLN A C 1
ATOM 1238 O O . GLN A 1 167 ? 2.925 8.910 15.957 1.00 96.50 167 GLN A O 1
ATOM 1243 N N . ASN A 1 168 ? 1.799 7.110 15.227 1.00 97.88 168 ASN A N 1
ATOM 1244 C CA . ASN A 1 168 ? 2.822 6.155 15.651 1.00 97.88 168 ASN A CA 1
ATOM 1245 C C . ASN A 1 168 ? 4.129 6.353 14.871 1.00 97.88 168 ASN A C 1
ATOM 1247 O O . ASN A 1 168 ? 4.147 6.932 13.781 1.00 97.88 168 ASN A O 1
ATOM 1251 N N . ALA A 1 169 ? 5.237 5.851 15.417 1.00 97.75 169 ALA A N 1
ATOM 1252 C CA . ALA A 1 169 ? 6.514 5.861 14.714 1.00 97.75 169 ALA A CA 1
ATOM 1253 C C . ALA A 1 169 ? 6.411 5.052 13.400 1.00 97.75 169 ALA A C 1
ATOM 1255 O O . ALA A 1 169 ? 5.864 3.945 13.413 1.00 97.75 169 ALA A O 1
ATOM 1256 N N . PRO A 1 170 ? 6.926 5.563 12.265 1.00 98.06 170 PRO A N 1
ATOM 1257 C CA . PRO A 1 170 ? 6.905 4.817 11.015 1.00 98.06 170 PRO A CA 1
ATOM 1258 C C . PRO A 1 170 ? 7.731 3.529 11.099 1.00 98.06 170 PRO A C 1
ATOM 1260 O O . PRO A 1 170 ? 8.900 3.549 11.484 1.00 98.06 170 PRO A O 1
ATOM 1263 N N . ILE A 1 171 ? 7.148 2.423 10.648 1.00 98.44 171 ILE A N 1
ATOM 1264 C CA . ILE A 1 171 ? 7.864 1.173 10.396 1.00 98.44 171 ILE A CA 1
ATOM 1265 C C . ILE A 1 171 ? 8.600 1.303 9.069 1.00 98.44 171 ILE A C 1
ATOM 1267 O O . ILE A 1 171 ? 8.046 1.838 8.107 1.00 98.44 171 ILE A O 1
ATOM 1271 N N . THR A 1 172 ? 9.838 0.816 9.000 1.00 97.94 172 THR A N 1
ATOM 1272 C CA . THR A 1 172 ? 10.674 0.936 7.801 1.00 97.94 172 THR A CA 1
ATOM 1273 C C . THR A 1 172 ? 11.103 -0.422 7.262 1.00 97.94 172 THR A C 1
ATOM 1275 O O . THR A 1 172 ? 11.273 -1.381 8.011 1.00 97.94 172 THR A O 1
ATOM 1278 N N . ALA A 1 173 ? 11.265 -0.497 5.945 1.00 97.81 173 ALA A N 1
ATOM 1279 C CA . ALA A 1 173 ? 11.864 -1.625 5.240 1.00 97.81 173 ALA A CA 1
ATOM 1280 C C . ALA A 1 173 ? 12.633 -1.099 4.020 1.00 97.81 173 ALA A C 1
ATOM 1282 O O . ALA A 1 173 ? 12.449 0.051 3.619 1.00 97.81 173 ALA A O 1
ATOM 1283 N N . THR A 1 174 ? 13.470 -1.926 3.397 1.00 97.06 174 THR A N 1
ATOM 1284 C CA . THR A 1 174 ? 14.247 -1.516 2.217 1.00 97.06 174 THR A CA 1
ATOM 1285 C C . THR A 1 174 ? 13.989 -2.473 1.065 1.00 97.06 174 THR A C 1
ATOM 1287 O O . THR A 1 174 ? 14.276 -3.663 1.152 1.00 97.06 174 THR A O 1
ATOM 1290 N N . SER A 1 175 ? 13.426 -1.942 -0.017 1.00 94.88 175 SER A N 1
ATOM 1291 C CA . SER A 1 175 ? 13.321 -2.630 -1.304 1.00 94.88 175 SER A CA 1
ATOM 1292 C C . SER A 1 175 ? 14.606 -2.451 -2.113 1.00 94.88 175 SER A C 1
ATOM 1294 O O . SER A 1 175 ? 15.345 -1.494 -1.875 1.00 94.88 175 SER A O 1
ATOM 1296 N N . PRO A 1 176 ? 14.874 -3.321 -3.104 1.00 94.00 176 PRO A N 1
ATOM 1297 C CA . PRO A 1 176 ? 16.081 -3.211 -3.923 1.00 94.00 176 PRO A CA 1
ATOM 1298 C C . PRO A 1 176 ? 16.211 -1.875 -4.669 1.00 94.00 176 PRO A C 1
ATOM 1300 O O . PRO A 1 176 ? 17.319 -1.400 -4.905 1.00 94.00 176 PRO A O 1
ATOM 1303 N N . SER A 1 177 ? 15.088 -1.283 -5.082 1.00 94.06 177 SER A N 1
ATOM 1304 C CA . SER A 1 177 ? 15.043 -0.002 -5.788 1.00 94.06 177 SER A CA 1
ATOM 1305 C C . SER A 1 177 ? 13.626 0.574 -5.804 1.00 94.06 177 SER A C 1
ATOM 1307 O O . SER A 1 177 ? 12.680 -0.042 -5.320 1.00 94.06 177 SER A O 1
ATOM 1309 N N . LEU A 1 178 ? 13.465 1.736 -6.443 1.00 95.94 178 LEU A N 1
ATOM 1310 C CA . LEU A 1 178 ? 12.157 2.201 -6.905 1.00 95.94 178 LEU A CA 1
ATOM 1311 C C . LEU A 1 178 ? 11.490 1.171 -7.838 1.00 95.94 178 LEU A C 1
ATOM 1313 O O . LEU A 1 178 ? 12.159 0.312 -8.426 1.00 95.94 178 LEU A O 1
ATOM 1317 N N . ILE A 1 179 ? 10.174 1.302 -8.017 1.00 95.25 179 ILE A N 1
ATOM 1318 C CA . ILE A 1 179 ? 9.431 0.594 -9.065 1.00 95.25 179 ILE A CA 1
ATOM 1319 C C . ILE A 1 179 ? 9.916 1.114 -10.423 1.00 95.25 179 ILE A C 1
ATOM 1321 O O . ILE A 1 179 ? 9.685 2.270 -10.763 1.00 95.25 179 ILE A O 1
ATOM 1325 N N . ARG A 1 180 ? 10.628 0.279 -11.190 1.00 93.31 180 ARG A N 1
ATOM 1326 C CA . ARG A 1 180 ? 11.346 0.718 -12.403 1.00 93.31 180 ARG A CA 1
ATOM 1327 C C . ARG A 1 180 ? 10.457 0.968 -13.614 1.00 93.31 180 ARG A C 1
ATOM 1329 O O . ARG A 1 180 ? 10.785 1.769 -14.483 1.00 93.31 180 ARG A O 1
ATOM 1336 N N . THR A 1 181 ? 9.352 0.246 -13.699 1.00 95.00 181 THR A N 1
ATOM 1337 C CA . THR A 1 181 ? 8.439 0.274 -14.842 1.00 95.00 181 THR A CA 1
ATOM 1338 C C . THR A 1 181 ? 7.036 0.555 -14.357 1.00 95.00 181 THR A C 1
ATOM 1340 O O . THR A 1 181 ? 6.653 0.075 -13.292 1.00 95.00 181 THR A O 1
ATOM 1343 N N . GLN A 1 182 ? 6.263 1.292 -15.149 1.00 96.56 182 GLN A N 1
ATOM 1344 C CA . GLN A 1 182 ? 4.873 1.567 -14.813 1.00 96.56 182 GLN A CA 1
ATOM 1345 C C . GLN A 1 182 ? 4.098 0.245 -14.719 1.00 96.56 182 GLN A C 1
ATOM 134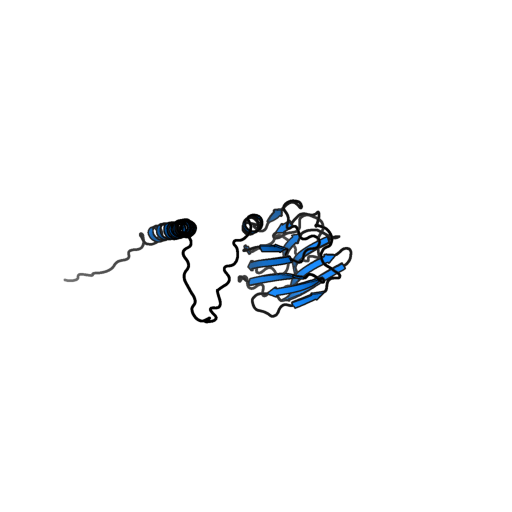7 O O . GLN A 1 182 ? 4.190 -0.562 -15.654 1.00 96.56 182 GLN A O 1
ATOM 1352 N N . PRO A 1 183 ? 3.346 0.003 -13.630 1.00 96.38 183 PRO A N 1
ATOM 1353 C CA . PRO A 1 183 ? 2.473 -1.155 -13.571 1.00 96.38 183 PRO A CA 1
ATOM 1354 C C . PRO A 1 183 ? 1.444 -1.125 -14.705 1.00 96.38 183 PRO A C 1
ATOM 1356 O O . PRO A 1 183 ? 0.836 -0.092 -14.985 1.00 96.38 183 PRO A O 1
ATOM 1359 N N . LYS A 1 184 ? 1.297 -2.265 -15.387 1.00 95.00 184 LYS A N 1
ATOM 1360 C CA . LYS A 1 184 ? 0.423 -2.426 -16.564 1.00 95.00 184 LYS A CA 1
ATOM 1361 C C . LYS A 1 184 ? -0.982 -2.909 -16.214 1.00 95.00 184 LYS A C 1
ATOM 1363 O O . LYS A 1 184 ? -1.855 -2.928 -17.076 1.00 95.00 184 LYS A O 1
ATOM 1368 N N . GLU A 1 185 ? -1.171 -3.342 -14.977 1.00 95.88 185 GLU A N 1
ATOM 1369 C CA . GLU A 1 185 ? -2.470 -3.730 -14.445 1.00 95.88 185 GLU A CA 1
ATOM 1370 C C . GLU A 1 185 ? -3.132 -2.532 -13.767 1.00 95.88 185 GLU A C 1
ATOM 1372 O O . GLU A 1 185 ? -2.513 -1.484 -13.553 1.00 95.88 185 GLU A O 1
ATOM 1377 N N . ASP A 1 186 ? -4.418 -2.678 -13.481 1.00 96.81 186 ASP A N 1
ATOM 1378 C CA . ASP A 1 186 ? -5.256 -1.573 -13.044 1.00 96.81 186 ASP A CA 1
ATOM 1379 C C . ASP A 1 186 ? -4.885 -1.124 -11.624 1.00 96.81 186 ASP A C 1
ATOM 1381 O O . ASP A 1 186 ? -4.108 -1.761 -10.909 1.00 96.81 186 ASP A O 1
ATOM 1385 N N . PHE A 1 187 ? -5.400 0.031 -11.225 1.00 97.25 187 PHE A N 1
ATOM 1386 C CA . PHE A 1 187 ? -5.427 0.458 -9.833 1.00 97.25 187 PHE A CA 1
ATOM 1387 C C . PHE A 1 187 ? -6.815 0.144 -9.275 1.00 97.25 187 PHE A C 1
ATOM 1389 O O . PHE A 1 187 ? -7.812 0.632 -9.805 1.00 97.25 187 PHE A O 1
ATOM 1396 N N . CYS A 1 188 ? -6.876 -0.643 -8.209 1.00 97.19 188 CYS A N 1
ATOM 1397 C CA . CYS A 1 188 ? -8.104 -1.117 -7.586 1.00 97.19 188 CYS A CA 1
ATOM 1398 C C . CYS A 1 188 ? -8.198 -0.627 -6.140 1.00 97.19 188 CYS A C 1
ATOM 1400 O O . CYS A 1 188 ? -7.205 -0.608 -5.404 1.00 97.19 188 CYS A O 1
ATOM 1402 N N . LEU A 1 189 ? -9.409 -0.252 -5.728 1.00 97.06 189 LEU A N 1
ATOM 1403 C CA . LEU A 1 189 ? -9.730 0.146 -4.361 1.00 97.06 189 LEU A CA 1
ATOM 1404 C C . LEU A 1 189 ? -10.658 -0.895 -3.725 1.00 97.06 189 LEU A C 1
ATOM 1406 O O . LEU A 1 189 ? -11.656 -1.288 -4.321 1.00 97.06 189 LEU A O 1
ATOM 1410 N N . GLY A 1 190 ? -10.341 -1.371 -2.525 1.00 97.12 190 GLY A N 1
ATOM 1411 C CA . GLY A 1 190 ? -11.123 -2.380 -1.799 1.00 97.12 190 GLY A CA 1
ATOM 1412 C C . GLY A 1 190 ? -11.069 -3.805 -2.376 1.00 97.12 190 GLY A C 1
ATOM 1413 O O . GLY A 1 190 ? -11.793 -4.677 -1.899 1.00 97.12 190 GLY A O 1
ATOM 1414 N N . HIS A 1 191 ? -10.274 -4.047 -3.422 1.00 97.19 191 HIS A N 1
ATOM 1415 C CA . HIS A 1 191 ? -10.129 -5.349 -4.081 1.00 97.19 191 HIS A CA 1
ATOM 1416 C C . HIS A 1 191 ? -8.879 -5.386 -4.979 1.00 97.19 191 HIS A C 1
ATOM 1418 O O . HIS A 1 191 ? -8.167 -4.388 -5.102 1.00 97.19 191 HIS A O 1
ATOM 1424 N N . ASP A 1 192 ? -8.638 -6.535 -5.607 1.00 96.12 192 ASP A N 1
ATOM 1425 C CA . ASP A 1 192 ? -7.703 -6.730 -6.719 1.00 96.12 192 ASP A CA 1
ATOM 1426 C C . ASP A 1 192 ? -8.457 -7.492 -7.823 1.00 96.12 192 ASP A C 1
ATOM 1428 O O . ASP A 1 192 ? -9.166 -8.457 -7.525 1.00 96.12 192 ASP A O 1
ATOM 1432 N N . ASN A 1 193 ? -8.394 -7.013 -9.067 1.00 93.06 193 ASN A N 1
ATOM 1433 C CA . ASN A 1 193 ? -9.205 -7.516 -10.177 1.00 93.06 193 ASN A CA 1
ATOM 1434 C C . ASN A 1 193 ? -8.458 -8.480 -11.114 1.00 93.06 193 ASN A C 1
ATOM 1436 O O . ASN A 1 193 ? -9.086 -9.028 -12.024 1.00 93.06 193 ASN A O 1
ATOM 1440 N N . LYS A 1 194 ? -7.141 -8.660 -10.942 1.00 91.25 194 LYS A N 1
ATOM 1441 C CA . LYS A 1 194 ? -6.297 -9.440 -11.860 1.00 91.25 194 LYS A CA 1
ATOM 1442 C C . LYS A 1 194 ? -5.262 -10.266 -11.093 1.00 91.25 194 LYS A C 1
ATOM 1444 O O . LYS A 1 194 ? -5.635 -11.175 -10.352 1.00 91.25 194 LYS A O 1
ATOM 1449 N N . VAL A 1 195 ? -3.969 -10.046 -11.344 1.00 94.12 195 VAL A N 1
ATOM 1450 C CA . VAL A 1 195 ? -2.892 -10.845 -10.767 1.00 94.12 195 VAL A CA 1
ATOM 1451 C C . VAL A 1 195 ? -2.453 -10.195 -9.457 1.00 94.12 195 VAL A C 1
ATOM 1453 O O . VAL A 1 195 ? -1.986 -9.061 -9.476 1.00 94.12 195 VAL A O 1
ATOM 1456 N N . PRO A 1 196 ? -2.496 -10.912 -8.322 1.00 95.00 196 PRO A N 1
ATOM 1457 C CA . PRO A 1 196 ? -2.249 -10.304 -7.025 1.00 95.00 196 PRO A CA 1
ATOM 1458 C C . PRO A 1 196 ? -0.831 -9.740 -6.892 1.00 95.00 196 PRO A C 1
ATOM 1460 O O . PRO A 1 196 ? 0.169 -10.421 -7.152 1.00 95.00 196 PRO A O 1
ATOM 1463 N N . VAL A 1 197 ? -0.730 -8.500 -6.404 1.00 96.56 197 VAL A N 1
ATOM 1464 C CA . VAL A 1 197 ? 0.567 -7.869 -6.105 1.00 96.56 197 VAL A CA 1
ATOM 1465 C C . VAL A 1 197 ? 1.243 -8.525 -4.908 1.00 96.56 197 VAL A C 1
ATOM 1467 O O . VAL A 1 197 ? 2.468 -8.588 -4.872 1.00 96.56 197 VAL A O 1
ATOM 1470 N N . ALA A 1 198 ? 0.491 -9.018 -3.926 1.00 95.31 198 ALA A N 1
ATOM 1471 C CA . ALA A 1 198 ? 0.982 -9.685 -2.718 1.00 95.31 198 ALA A CA 1
ATOM 1472 C C . ALA A 1 198 ? 0.093 -10.887 -2.374 1.00 95.31 198 ALA A C 1
ATOM 1474 O O . ALA A 1 198 ? -1.007 -11.023 -2.898 1.00 95.31 198 ALA A O 1
ATOM 1475 N N . THR A 1 199 ? 0.557 -11.770 -1.490 1.00 94.25 199 THR A N 1
ATOM 1476 C CA . THR A 1 199 ? -0.299 -12.854 -0.998 1.00 94.25 199 THR A CA 1
ATOM 1477 C C . THR A 1 199 ? -1.341 -12.273 -0.051 1.00 94.25 199 THR A C 1
ATOM 1479 O O . THR A 1 199 ? -1.011 -11.830 1.049 1.00 94.25 199 THR A O 1
ATOM 1482 N N . TYR A 1 200 ? -2.599 -12.278 -0.480 1.00 93.56 200 TYR A N 1
ATOM 1483 C CA . TYR A 1 200 ? -3.724 -11.822 0.326 1.00 93.56 200 TYR A CA 1
ATOM 1484 C C . TYR A 1 200 ? -4.382 -12.994 1.054 1.00 93.56 200 TYR A C 1
ATOM 1486 O O . TYR A 1 200 ? -4.490 -14.096 0.525 1.00 93.56 200 TYR A O 1
ATOM 1494 N N . THR A 1 201 ? -4.864 -12.736 2.264 1.00 93.31 201 THR A N 1
ATOM 1495 C CA . THR A 1 201 ? -5.667 -13.681 3.061 1.00 93.31 201 THR A CA 1
ATOM 1496 C C . THR A 1 201 ? -7.143 -13.284 3.117 1.00 93.31 201 THR A C 1
ATOM 1498 O O . THR A 1 201 ? -7.951 -13.987 3.725 1.00 93.31 201 THR A O 1
ATOM 1501 N N . ALA A 1 202 ? -7.499 -12.157 2.493 1.00 92.81 202 ALA A N 1
ATOM 1502 C CA . ALA A 1 202 ? -8.863 -11.660 2.408 1.00 92.81 202 ALA A CA 1
ATOM 1503 C C . ALA A 1 202 ? -9.771 -12.679 1.707 1.00 92.81 202 ALA A C 1
ATOM 1505 O O . ALA A 1 202 ? -9.429 -13.217 0.654 1.00 92.81 202 ALA A O 1
ATOM 1506 N N . LYS A 1 203 ? -10.942 -12.927 2.296 1.00 85.62 203 LYS A N 1
ATOM 1507 C CA . LYS A 1 203 ? -11.989 -13.783 1.737 1.00 85.62 203 LYS A CA 1
ATOM 1508 C C . LYS A 1 203 ? -13.264 -12.951 1.678 1.00 85.62 203 LYS A C 1
ATOM 1510 O O . LYS A 1 203 ? -13.892 -12.738 2.706 1.00 85.62 203 LYS A O 1
ATOM 1515 N N . GLY A 1 204 ? -13.614 -12.450 0.498 1.00 87.12 204 GLY A N 1
ATOM 1516 C CA . GLY A 1 204 ? -14.811 -11.630 0.299 1.00 87.12 204 GLY A CA 1
ATOM 1517 C C . GLY A 1 204 ? -14.517 -10.165 -0.018 1.00 87.12 204 GLY A C 1
ATOM 1518 O O . GLY A 1 204 ? -13.392 -9.795 -0.352 1.00 87.12 204 GLY A O 1
ATOM 1519 N N . LYS A 1 205 ? -15.575 -9.352 0.024 1.00 92.50 205 LYS A N 1
ATOM 1520 C CA . LYS A 1 205 ? -15.531 -7.927 -0.317 1.00 92.50 205 LYS A CA 1
ATOM 1521 C C . LYS A 1 205 ? -14.992 -7.108 0.855 1.00 92.50 205 LYS A C 1
ATOM 1523 O O . LYS A 1 205 ? -15.141 -7.491 2.015 1.00 92.50 205 LYS A O 1
ATOM 1528 N N . PHE A 1 206 ? -14.387 -5.967 0.541 1.00 97.19 206 PHE A N 1
ATOM 1529 C CA . PHE A 1 206 ? -14.073 -4.971 1.556 1.00 97.19 206 PHE A CA 1
ATOM 1530 C C . PHE A 1 206 ? -15.359 -4.395 2.163 1.00 97.19 206 PHE A C 1
ATOM 1532 O O . PHE A 1 206 ? -16.293 -4.047 1.439 1.00 97.19 206 PHE A O 1
ATOM 1539 N N . GLU A 1 207 ? -15.375 -4.268 3.486 1.00 96.56 207 GLU A N 1
ATOM 1540 C CA . GLU A 1 207 ? -16.460 -3.684 4.270 1.00 96.56 207 GLU A CA 1
ATOM 1541 C C . GLU A 1 207 ? -15.902 -2.549 5.127 1.00 96.56 207 GLU A C 1
ATOM 1543 O O . GLU A 1 207 ? -15.025 -2.762 5.968 1.00 96.56 207 GLU A O 1
ATOM 1548 N N . GLY A 1 208 ? -16.406 -1.336 4.914 1.00 96.19 208 GLY A N 1
ATOM 1549 C CA . GLY A 1 208 ? -15.934 -0.136 5.596 1.00 96.19 208 GLY A CA 1
ATOM 1550 C C . GLY A 1 208 ? -15.747 1.032 4.637 1.00 96.19 208 GLY A C 1
ATOM 1551 O O . GLY A 1 208 ? -16.316 1.058 3.546 1.00 96.19 208 GLY A O 1
ATOM 1552 N N . ASN A 1 209 ? -14.917 1.991 5.039 1.00 96.50 209 ASN A N 1
ATOM 1553 C CA . ASN A 1 209 ? -14.634 3.193 4.264 1.00 96.50 209 ASN A CA 1
ATOM 1554 C C . ASN A 1 209 ? -13.134 3.346 4.013 1.00 96.50 209 ASN A C 1
ATOM 1556 O O . ASN A 1 209 ? -12.322 3.164 4.920 1.00 96.50 209 ASN A O 1
ATOM 1560 N N . ILE A 1 210 ? -12.785 3.736 2.785 1.00 96.88 210 ILE A N 1
ATOM 1561 C CA . ILE A 1 210 ? -11.452 4.229 2.434 1.00 96.88 210 ILE A CA 1
ATOM 1562 C C . ILE A 1 210 ? -11.643 5.629 1.866 1.00 96.88 210 ILE A C 1
ATOM 1564 O O . ILE A 1 210 ? -12.154 5.793 0.761 1.00 96.88 210 ILE A O 1
ATOM 1568 N N . LEU A 1 211 ? -11.272 6.642 2.641 1.00 94.56 211 LEU A N 1
ATOM 1569 C CA . LEU A 1 211 ? -11.507 8.045 2.317 1.00 94.56 211 LEU A CA 1
ATOM 1570 C C . LEU A 1 211 ? -10.188 8.792 2.130 1.00 94.56 211 LEU A C 1
ATOM 1572 O O . LEU A 1 211 ? -9.110 8.323 2.506 1.00 94.56 211 LEU A O 1
ATOM 1576 N N . ARG A 1 212 ? -10.281 9.998 1.555 1.00 92.50 212 ARG A N 1
ATOM 1577 C CA . ARG A 1 212 ? -9.163 10.959 1.447 1.00 92.50 212 ARG A CA 1
ATOM 1578 C C . ARG A 1 212 ? -7.909 10.362 0.802 1.00 92.50 212 ARG A C 1
ATOM 1580 O O . ARG A 1 212 ? -6.783 10.674 1.189 1.00 92.50 212 ARG A O 1
ATOM 1587 N N . ILE A 1 213 ? -8.118 9.503 -0.189 1.00 94.81 213 ILE A N 1
ATOM 1588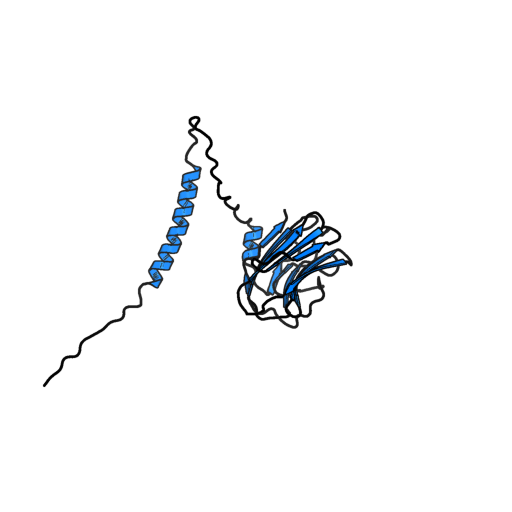 C CA . ILE A 1 213 ? -7.036 8.825 -0.890 1.00 94.81 213 ILE A CA 1
ATOM 1589 C C . ILE A 1 213 ? -6.242 9.860 -1.679 1.00 94.81 213 ILE A C 1
ATOM 1591 O O . ILE A 1 213 ? -6.783 10.599 -2.502 1.00 94.81 213 ILE A O 1
ATOM 1595 N N . SER A 1 214 ? -4.938 9.889 -1.438 1.00 94.06 214 SER A N 1
ATOM 1596 C CA . SER A 1 214 ? -3.990 10.693 -2.191 1.00 94.06 214 SER A CA 1
ATOM 1597 C C . SER A 1 214 ? -2.757 9.865 -2.501 1.00 94.06 214 SER A C 1
ATOM 1599 O O . SER A 1 214 ? -2.221 9.173 -1.635 1.00 94.06 214 SER A O 1
ATOM 1601 N N . ILE A 1 215 ? -2.333 9.927 -3.760 1.00 94.56 215 ILE A N 1
ATOM 1602 C CA . ILE A 1 215 ? -1.124 9.274 -4.249 1.00 94.56 215 ILE A CA 1
ATOM 1603 C C . ILE A 1 215 ? -0.372 10.303 -5.065 1.00 94.56 215 ILE A C 1
ATOM 1605 O O . ILE A 1 215 ? -0.847 10.700 -6.135 1.00 94.56 215 ILE A O 1
ATOM 1609 N N . SER A 1 216 ? 0.785 10.708 -4.560 1.00 92.06 216 SER A N 1
ATOM 1610 C CA . SER A 1 216 ? 1.636 11.713 -5.182 1.00 92.06 216 SER A CA 1
ATOM 1611 C C . SER A 1 216 ? 3.048 11.174 -5.363 1.00 92.06 216 SER A C 1
ATOM 1613 O O . SER A 1 216 ? 3.671 10.654 -4.435 1.00 92.06 216 SER A O 1
ATOM 1615 N N . SER A 1 217 ? 3.542 11.276 -6.591 1.00 90.12 217 SER A N 1
ATOM 1616 C CA . SER A 1 217 ? 4.942 11.061 -6.941 1.00 90.12 217 SER A CA 1
ATOM 1617 C C . SER A 1 217 ? 5.673 12.403 -6.902 1.00 90.12 217 SER A C 1
ATOM 1619 O O . SER A 1 217 ? 5.089 13.420 -7.280 1.00 90.12 217 SER A O 1
ATOM 1621 N N . LYS A 1 218 ? 6.924 12.411 -6.441 1.00 72.44 218 LYS A N 1
ATOM 1622 C CA . LYS A 1 218 ? 7.783 13.608 -6.448 1.00 72.44 218 LYS A CA 1
ATOM 1623 C C . LYS A 1 218 ? 8.786 13.582 -7.585 1.00 72.44 218 LYS A C 1
ATOM 1625 O O . LYS A 1 218 ? 9.277 12.472 -7.886 1.00 72.44 218 LYS A O 1
#

Sequence (218 aa):
MAHLFHLPGSCFATSMCKAVAACEKSEMDKVEAFHRAMLGGCSSPASGTIGRMTVPRCRPPPSIREARRSKLHPGDILAADKAPQIANAPFTLSCELTTAQRNAILIAHGGASTGYALHLSGGKLIWAIRHGKTLTTAQTDYPADNQPHRITATLGKKGQLTLQLDQNAPITATSPSLIRTQPKEDFCLGHDNKVPVATYTAKGKFEGNILRISISSK

Foldseek 3Di:
DDDDDDDDDDDDDPDPVVVVVVVVVVVVVVVVVVVVVVPDDDDDDDDDDDDDDPDDDDDPPDDPLQVVVQPDWAFDKAALVSDDFFALFKKKKKWKWFALDQFWWFKWFAAQAFTWTFTHDNQKTWTWTHHGNDIKIFIDGHPSPRDIWMWMWIQDQQQWIWIDIHPDDITIDGDNGGGNDRGNGIMHGRDGDDHHRDDGPDDDTDDTTIGSIGMDTD

Mean predicted aligned error: 14.1 Å

Nearest PDB structures (foldseek):
  8s9p-assembly1_A  TM=7.536E-01  e=4.800E-08  Homo sapiens
  1pz8-assembly2_B  TM=8.093E-01  e=2.505E-07  Gallus gallus
  3pve-assembly1_A  TM=7.143E-01  e=2.558E-06  Mus musculus
  6ulb-assembly1_A-2  TM=6.780E-01  e=1.512E-04  Homo sapiens
  4ra0-assembly1_A  TM=6.128E-01  e=7.337E-05  Homo sapiens